Protein AF-A0A2P9AN04-F1 (afdb_monomer)

InterPro domains:
  IPR004839 Aminotransferase, class I/classII, large domain [PF00155] (7-111)
  IPR015421 Pyridoxal phosphate-dependent transferase, major domain [G3DSA:3.40.640.10] (4-159)
  IPR015424 Pyridoxal phosphate-dependent transferase [SSF53383] (6-109)
  IPR051446 HTH-type transcriptional regulator with aminotransferase domain [PTHR46577] (7-114)

Mean predicted aligned error: 15.94 Å

Organism: NCBI:txid1631247

Foldseek 3Di:
DDDPLVVCVVQHAAAAEEEEALQADVVVVVSCVVRNYHYDHAYADLQTGDLVSVLVVLVVDQHRAYEFAQALTPPNGHHHDLVRLQSNLVSCVVSVHYYDYDPVPLVVDDPNRSAHSPPPPPPPPPPPPPPDPPPDPDPPPDPDPPPDDDDDDDDDDDDDDDDDDDDDDDDDDDDDDD

Secondary structure (DSSP, 8-state):
---HHHHHHHH--TT-EEEEESS--THHHHHHHHHTPEEEEEPEETTEE-HHHHHHHHHHS--SEEEE--SS-TTT-----HHHHHHHHHHHHHHT-EEEE--TTGGGS-TTT---TT------------PPP----PPPPPPPP--------------S------------------

Sequence (178 aa):
MTSPTVALMATTRPGDTVAVENLTWPGIQAAAAALGLELLPVPMDEHGLNPRALGRLAQRQRIAALYCMPTLQNPTARTMPIERRDAVAALARRFGFQIIEDDAYGFLADAATAKALLCARKDKQETKQTPEPRAEPEAPPKPKPKQTAVFKAKNTADSQTGIVVETKRRRSFRKPMA

Solvent-accessible surface area (backbone atoms only — not comparable to full-atom values): 11414 Å² total; per-residue (Å²): 135,83,56,69,58,60,54,45,64,76,64,54,54,69,72,33,32,32,34,30,42,61,69,52,58,71,66,55,58,57,43,29,60,76,52,47,36,44,79,40,70,26,57,61,56,92,50,32,69,34,50,70,51,43,50,57,48,54,74,75,46,81,45,41,30,35,45,45,40,54,37,54,17,48,86,76,58,29,49,39,51,69,71,56,33,50,49,42,45,50,46,28,69,74,70,67,26,47,80,47,78,45,58,91,47,36,90,78,46,58,79,92,63,55,66,61,67,78,58,78,69,74,76,74,72,77,71,74,69,70,73,71,80,74,75,69,81,75,74,78,78,75,77,75,79,79,82,73,85,77,81,80,78,88,77,82,87,84,82,82,81,96,80,87,87,89,85,87,85,88,88,86,88,81,87,86,89,134

Structure (mmCIF, N/CA/C/O backbone):
data_AF-A0A2P9AN04-F1
#
_entry.id   AF-A0A2P9AN04-F1
#
loop_
_atom_site.group_PDB
_atom_site.id
_atom_site.type_symbol
_atom_site.label_atom_id
_atom_site.label_alt_id
_atom_site.label_comp_id
_atom_site.label_asym_id
_atom_site.label_entity_id
_atom_site.label_seq_id
_atom_site.pdbx_PDB_ins_code
_atom_site.Cartn_x
_atom_site.Cartn_y
_atom_site.Cartn_z
_atom_site.occupancy
_atom_site.B_iso_or_equiv
_atom_site.auth_seq_id
_atom_site.auth_comp_id
_atom_site.auth_asym_id
_atom_site.auth_atom_id
_atom_site.pdbx_PDB_model_num
ATOM 1 N N . MET A 1 1 ? -5.696 13.101 -11.295 1.00 54.03 1 MET A N 1
ATOM 2 C CA . MET A 1 1 ? -4.955 12.336 -10.274 1.00 54.03 1 MET A CA 1
ATOM 3 C C . MET A 1 1 ? -5.636 12.603 -8.941 1.00 54.03 1 MET A C 1
ATOM 5 O O . MET A 1 1 ? -5.694 13.757 -8.534 1.00 54.03 1 MET A O 1
ATOM 9 N N . THR A 1 2 ? -6.278 11.600 -8.344 1.00 59.88 2 THR A N 1
ATOM 10 C CA . THR A 1 2 ? -6.989 11.765 -7.064 1.00 59.88 2 THR A CA 1
ATOM 11 C C . THR A 1 2 ? -5.970 11.691 -5.933 1.00 59.88 2 THR A C 1
ATOM 13 O O . THR A 1 2 ? -5.177 10.759 -5.901 1.00 59.88 2 THR A O 1
ATOM 16 N N . SER A 1 3 ? -5.969 12.669 -5.026 1.00 86.50 3 SER A N 1
ATOM 17 C CA . SER A 1 3 ? -5.070 12.664 -3.864 1.00 86.50 3 SER A CA 1
ATOM 18 C C . SER A 1 3 ? -5.294 11.406 -3.002 1.00 86.50 3 SER A C 1
ATOM 20 O O . SER A 1 3 ? -6.457 11.119 -2.687 1.00 86.50 3 SER A O 1
ATOM 22 N N . PRO A 1 4 ? -4.233 10.688 -2.568 1.00 90.62 4 PRO A N 1
ATOM 23 C CA . PRO A 1 4 ? -4.357 9.539 -1.668 1.00 90.62 4 PRO A CA 1
ATOM 24 C C . PRO A 1 4 ? -5.178 9.839 -0.409 1.00 90.62 4 PRO A C 1
ATOM 26 O O . PRO A 1 4 ? -5.978 9.011 0.016 1.00 90.62 4 PRO A O 1
ATOM 29 N N . THR A 1 5 ? -5.068 11.052 0.141 1.00 94.56 5 THR A N 1
ATOM 30 C CA . THR A 1 5 ? -5.839 11.478 1.319 1.00 94.56 5 THR A CA 1
ATOM 31 C C . THR A 1 5 ? -7.345 11.460 1.061 1.00 94.56 5 THR A C 1
ATOM 33 O O . THR A 1 5 ? -8.106 10.965 1.887 1.00 94.56 5 THR A O 1
ATOM 36 N N . VAL A 1 6 ? -7.792 11.950 -0.099 1.00 95.06 6 VAL A N 1
ATOM 37 C CA . VAL A 1 6 ? -9.221 11.959 -0.456 1.00 95.06 6 VAL A CA 1
ATOM 38 C C . VAL A 1 6 ? -9.733 10.531 -0.663 1.00 95.06 6 VAL A C 1
ATOM 40 O O . VAL A 1 6 ? -10.832 10.201 -0.222 1.00 95.06 6 VAL A O 1
ATOM 43 N N . ALA A 1 7 ? -8.930 9.663 -1.287 1.00 95.81 7 ALA A N 1
ATOM 44 C CA . ALA A 1 7 ? -9.277 8.253 -1.459 1.00 95.81 7 ALA A CA 1
ATOM 45 C C . ALA A 1 7 ? -9.409 7.520 -0.113 1.00 95.81 7 ALA A C 1
ATOM 47 O O . ALA A 1 7 ? -10.364 6.767 0.081 1.00 95.81 7 ALA A O 1
ATOM 48 N N . LEU A 1 8 ? -8.501 7.781 0.833 1.00 96.94 8 LEU A N 1
ATOM 49 C CA . LEU A 1 8 ? -8.595 7.261 2.198 1.00 96.94 8 LEU A CA 1
ATOM 50 C C . LEU A 1 8 ? -9.880 7.737 2.882 1.00 96.94 8 LEU A C 1
ATOM 52 O O . LEU A 1 8 ? -10.641 6.907 3.371 1.00 96.94 8 LEU A O 1
ATOM 56 N N . MET A 1 9 ? -10.187 9.037 2.836 1.00 96.81 9 MET A N 1
ATOM 57 C CA . MET A 1 9 ? -11.427 9.581 3.410 1.00 96.81 9 MET A CA 1
ATOM 58 C C . MET A 1 9 ? -12.690 8.922 2.841 1.00 96.81 9 MET A C 1
ATOM 60 O O . MET A 1 9 ? -13.660 8.720 3.564 1.00 96.81 9 MET A O 1
ATOM 64 N N . ALA A 1 10 ? -12.691 8.589 1.550 1.00 96.50 10 ALA A N 1
ATOM 65 C CA . ALA A 1 10 ? -13.846 7.991 0.889 1.00 96.50 10 ALA A CA 1
ATOM 66 C C . ALA A 1 10 ? -14.034 6.495 1.208 1.00 96.50 10 ALA A C 1
ATOM 68 O O . ALA A 1 10 ? -15.134 5.970 1.046 1.00 96.50 10 ALA A O 1
ATOM 69 N N . THR A 1 11 ? -12.972 5.796 1.621 1.00 95.88 11 THR A N 1
ATOM 70 C CA . THR A 1 11 ? -12.949 4.323 1.704 1.00 95.88 11 THR A CA 1
ATOM 71 C C . THR A 1 11 ? -12.696 3.771 3.105 1.00 95.88 11 THR A C 1
ATOM 73 O O . THR A 1 11 ? -12.809 2.561 3.300 1.00 95.88 11 THR A O 1
ATOM 76 N N . THR A 1 12 ? -12.380 4.625 4.079 1.00 98.00 12 THR A N 1
ATOM 77 C CA . THR A 1 12 ? -11.981 4.224 5.437 1.00 98.00 12 THR A CA 1
ATOM 78 C C . THR A 1 12 ? -12.672 5.073 6.503 1.00 98.00 12 THR A C 1
ATOM 80 O O . THR A 1 12 ? -13.268 6.112 6.212 1.00 98.00 12 THR A O 1
ATOM 83 N N . ARG A 1 13 ? -12.619 4.610 7.751 1.00 98.06 13 ARG A N 1
ATOM 84 C CA . ARG A 1 13 ? -13.100 5.302 8.953 1.00 98.06 13 ARG A CA 1
ATOM 85 C C . ARG A 1 13 ? -11.973 5.380 9.988 1.00 98.06 13 ARG A C 1
ATOM 87 O O . ARG A 1 13 ? -11.112 4.505 9.983 1.00 98.06 13 ARG A O 1
ATOM 94 N N . PRO A 1 14 ? -11.990 6.353 10.916 1.00 98.38 14 PRO A N 1
ATOM 95 C CA . PRO A 1 14 ? -11.043 6.364 12.030 1.00 98.38 14 PRO A CA 1
ATOM 96 C C . PRO A 1 14 ? -11.029 5.018 12.773 1.00 98.38 14 PRO A C 1
ATOM 98 O O . PRO A 1 14 ? -12.086 4.450 13.052 1.00 98.38 14 PRO A O 1
ATOM 101 N N . GLY A 1 15 ? -9.834 4.510 13.065 1.00 98.12 15 GLY A N 1
ATOM 102 C CA . GLY A 1 15 ? -9.579 3.188 13.638 1.00 98.12 15 GLY A CA 1
ATOM 103 C C . GLY A 1 15 ? -9.445 2.054 12.614 1.00 98.12 15 GLY A C 1
ATOM 104 O O . GLY A 1 15 ? -9.053 0.951 12.994 1.00 98.12 15 GLY A O 1
ATOM 105 N N . ASP A 1 16 ? -9.740 2.284 11.329 1.00 98.56 16 ASP A N 1
ATOM 106 C CA . ASP A 1 16 ? -9.521 1.272 10.296 1.00 98.56 16 ASP A CA 1
ATOM 107 C C . ASP A 1 16 ? -8.026 1.017 10.059 1.00 98.56 16 ASP A C 1
ATOM 109 O O . ASP A 1 16 ? -7.185 1.919 10.091 1.00 98.56 16 ASP A O 1
ATOM 113 N N . THR A 1 17 ? -7.709 -0.238 9.738 1.00 98.75 17 THR A N 1
ATOM 114 C CA . THR A 1 17 ? -6.370 -0.652 9.321 1.00 98.75 17 THR A CA 1
ATOM 115 C C . THR A 1 17 ? -6.208 -0.547 7.807 1.00 98.75 17 THR A C 1
ATOM 117 O O . THR A 1 17 ? -6.964 -1.162 7.044 1.00 98.75 17 THR A O 1
ATOM 120 N N . VAL A 1 18 ? -5.174 0.169 7.371 1.00 98.62 18 VAL A N 1
ATOM 121 C CA . VAL A 1 18 ? -4.774 0.308 5.968 1.00 98.62 18 VAL A CA 1
ATOM 122 C C . VAL A 1 18 ? -3.456 -0.418 5.743 1.00 98.62 18 VAL A C 1
ATOM 124 O O . VAL A 1 18 ? -2.425 -0.073 6.317 1.00 98.62 18 VAL A O 1
ATOM 127 N N . ALA A 1 19 ? -3.479 -1.436 4.888 1.00 98.62 19 ALA A N 1
ATOM 128 C CA . ALA A 1 19 ? -2.263 -2.099 4.449 1.00 98.62 19 ALA A CA 1
ATOM 129 C C . ALA A 1 19 ? -1.461 -1.170 3.531 1.00 98.62 19 ALA A C 1
ATOM 131 O O . ALA A 1 19 ? -2.027 -0.528 2.647 1.00 98.62 19 ALA A O 1
ATOM 132 N N . VAL A 1 20 ? -0.147 -1.123 3.726 1.00 98.56 20 VAL A N 1
ATOM 133 C CA . VAL A 1 20 ? 0.780 -0.316 2.923 1.00 98.56 20 VAL A CA 1
ATOM 134 C C . VAL A 1 20 ? 2.035 -1.109 2.607 1.00 98.56 20 VAL A C 1
ATOM 136 O O . VAL A 1 20 ? 2.413 -2.015 3.341 1.00 98.56 20 VAL A O 1
ATOM 139 N N . GLU A 1 21 ? 2.721 -0.757 1.532 1.00 98.25 21 GLU A N 1
ATOM 140 C CA . GLU A 1 21 ? 4.094 -1.204 1.285 1.00 98.25 21 GLU A CA 1
ATOM 141 C C . GLU A 1 21 ? 5.007 -0.860 2.479 1.00 98.25 21 GLU A C 1
ATOM 143 O O . GLU A 1 21 ? 4.922 0.237 3.031 1.00 98.25 21 GLU A O 1
ATOM 148 N N . ASN A 1 22 ? 5.864 -1.791 2.922 1.00 96.19 22 ASN A N 1
ATOM 149 C CA . ASN A 1 22 ? 6.723 -1.558 4.095 1.00 96.19 22 ASN A CA 1
ATOM 150 C C . ASN A 1 22 ? 7.774 -0.453 3.878 1.00 96.19 22 ASN A C 1
ATOM 152 O O . ASN A 1 22 ? 8.232 0.148 4.846 1.00 96.19 22 ASN A O 1
ATOM 156 N N . LEU A 1 23 ? 8.131 -0.180 2.622 1.00 96.19 23 LEU A N 1
ATOM 157 C CA . LEU A 1 23 ? 8.799 1.038 2.180 1.00 96.19 23 LEU A CA 1
ATOM 158 C C . LEU A 1 23 ? 7.832 1.755 1.244 1.00 96.19 23 LEU A C 1
ATOM 160 O O . LEU A 1 23 ? 7.516 1.225 0.187 1.00 96.19 23 LEU A O 1
ATOM 164 N N . THR A 1 24 ? 7.337 2.926 1.629 1.00 93.56 24 THR A N 1
ATOM 165 C CA . THR A 1 24 ? 6.263 3.618 0.902 1.00 93.56 24 THR A CA 1
ATOM 166 C C . THR A 1 24 ? 6.490 5.125 0.865 1.00 93.56 24 THR A C 1
ATOM 168 O O . THR A 1 24 ? 7.383 5.649 1.536 1.00 93.56 24 THR A O 1
ATOM 171 N N . TRP A 1 25 ? 5.669 5.831 0.090 1.00 92.06 25 TRP A N 1
ATOM 172 C CA . TRP A 1 25 ? 5.684 7.285 0.014 1.00 92.06 25 TRP A CA 1
ATOM 173 C C . TRP A 1 25 ? 5.381 7.914 1.389 1.00 92.06 25 TRP A C 1
ATOM 175 O O . TRP A 1 25 ? 4.312 7.658 1.945 1.00 92.06 25 TRP A O 1
ATOM 185 N N . PRO A 1 26 ? 6.257 8.779 1.940 1.00 89.75 26 PRO A N 1
ATOM 186 C CA . PRO A 1 26 ? 6.110 9.292 3.307 1.00 89.75 26 PRO A CA 1
ATOM 187 C C . PRO A 1 26 ? 4.789 10.013 3.597 1.00 89.75 26 PRO A C 1
ATOM 189 O O . PRO A 1 26 ? 4.291 9.966 4.720 1.00 89.75 26 PRO A O 1
ATOM 192 N N . GLY A 1 27 ? 4.182 10.660 2.599 1.00 93.31 27 GLY A N 1
ATOM 193 C CA . GLY A 1 27 ? 2.945 11.406 2.820 1.00 93.31 27 GLY A CA 1
ATOM 194 C C . GLY A 1 27 ? 1.737 10.532 3.178 1.00 93.31 27 GLY A C 1
ATOM 195 O O . GLY A 1 27 ? 0.793 11.044 3.778 1.00 93.31 27 GLY A O 1
ATOM 196 N N . ILE A 1 28 ? 1.776 9.215 2.925 1.00 95.19 28 ILE A N 1
ATOM 197 C CA . ILE A 1 28 ? 0.716 8.303 3.378 1.00 95.19 28 ILE A CA 1
ATOM 198 C C . ILE A 1 28 ? 0.688 8.192 4.906 1.00 95.19 28 ILE A C 1
ATOM 200 O O . ILE A 1 28 ? -0.383 8.049 5.489 1.00 95.19 28 ILE A O 1
ATOM 204 N N . GLN A 1 29 ? 1.846 8.321 5.566 1.00 94.88 29 GLN A N 1
ATOM 205 C CA . GLN A 1 29 ? 1.947 8.299 7.027 1.00 94.88 29 GLN A CA 1
ATOM 206 C C . GLN A 1 29 ? 1.279 9.534 7.630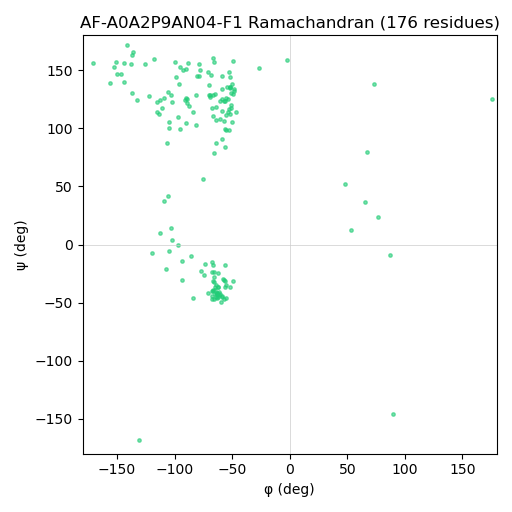 1.00 94.88 29 GLN A C 1
ATOM 208 O O . GLN A 1 29 ? 0.490 9.416 8.564 1.00 94.88 29 GLN A O 1
ATOM 213 N N . ALA A 1 30 ? 1.534 10.708 7.045 1.00 95.56 30 ALA A N 1
ATOM 214 C CA . ALA A 1 30 ? 0.889 11.950 7.459 1.00 95.56 30 ALA A CA 1
ATOM 215 C C . ALA A 1 30 ? -0.633 11.903 7.235 1.00 95.56 30 ALA A C 1
ATOM 217 O O . ALA A 1 30 ? -1.397 12.304 8.113 1.00 95.56 30 ALA A O 1
ATOM 218 N N . ALA A 1 31 ? -1.081 11.373 6.091 1.00 96.38 31 ALA A N 1
ATOM 219 C CA . ALA A 1 31 ? -2.503 11.222 5.793 1.00 96.38 31 ALA A CA 1
ATOM 220 C C . ALA A 1 31 ? -3.202 10.255 6.764 1.00 96.38 31 ALA A C 1
ATOM 222 O O . ALA A 1 31 ? -4.264 10.583 7.288 1.00 96.38 31 ALA A O 1
ATOM 223 N N . ALA A 1 32 ? -2.602 9.096 7.048 1.00 97.50 32 ALA A N 1
ATOM 224 C CA . ALA A 1 32 ? -3.149 8.136 8.003 1.00 97.50 32 ALA A CA 1
ATOM 225 C C . ALA A 1 32 ? -3.232 8.706 9.423 1.00 97.50 32 ALA A C 1
ATOM 227 O O . ALA A 1 32 ? -4.284 8.601 10.050 1.00 97.50 32 ALA A O 1
ATOM 228 N N . ALA A 1 33 ? -2.178 9.382 9.894 1.00 97.50 33 ALA A N 1
ATOM 229 C CA . ALA A 1 33 ? -2.182 10.028 11.204 1.00 97.50 33 ALA A CA 1
ATOM 230 C C . ALA A 1 33 ? -3.304 11.074 11.324 1.00 97.50 33 ALA A C 1
ATOM 232 O O . ALA A 1 33 ? -4.031 11.089 12.314 1.00 97.50 33 ALA A O 1
ATOM 233 N N . ALA A 1 34 ? -3.499 11.904 10.293 1.00 97.69 34 ALA A N 1
ATOM 234 C CA . ALA A 1 34 ? -4.554 12.917 10.274 1.00 97.69 34 ALA A CA 1
ATOM 235 C C . ALA A 1 34 ? -5.977 12.326 10.262 1.00 97.69 34 ALA A C 1
ATOM 237 O O . ALA A 1 34 ? -6.913 12.969 10.734 1.00 97.69 34 ALA A O 1
ATOM 238 N N . LEU A 1 35 ? -6.146 11.117 9.723 1.00 98.19 35 LEU A N 1
ATOM 239 C CA . LEU A 1 35 ? -7.435 10.427 9.615 1.00 98.19 35 LEU A CA 1
ATOM 240 C C . LEU A 1 35 ? -7.680 9.411 10.746 1.00 98.19 35 LEU A C 1
ATOM 242 O O . LEU A 1 35 ? -8.738 8.783 10.778 1.00 98.19 35 LEU A O 1
ATOM 246 N N . GLY A 1 36 ? -6.730 9.248 11.674 1.00 98.44 36 GLY A N 1
ATOM 247 C CA . GLY A 1 36 ? -6.804 8.258 12.751 1.00 98.44 36 GLY A CA 1
ATOM 248 C C . GLY A 1 36 ? -6.772 6.815 12.241 1.00 98.44 36 GLY A C 1
ATOM 249 O O . GLY A 1 36 ? -7.503 5.978 12.760 1.00 98.44 36 GLY A O 1
ATOM 250 N N . LEU A 1 37 ? -5.996 6.539 11.190 1.00 98.62 37 LEU A N 1
ATOM 251 C CA . LEU A 1 37 ? -5.876 5.218 10.568 1.00 98.62 37 LEU A CA 1
ATOM 252 C C . LEU A 1 37 ? -4.621 4.491 11.052 1.00 98.62 37 LEU A C 1
ATOM 254 O O . LEU A 1 37 ? -3.557 5.095 11.188 1.00 98.62 37 LEU A O 1
ATOM 258 N N . GLU A 1 38 ? -4.729 3.176 11.212 1.00 98.44 38 GLU A N 1
ATOM 259 C CA . GLU A 1 38 ? -3.601 2.313 11.560 1.00 98.44 38 GLU A CA 1
ATOM 260 C C . GLU A 1 38 ? -2.929 1.783 10.293 1.00 98.44 38 GLU A C 1
ATOM 262 O O . GLU A 1 38 ? -3.571 1.148 9.453 1.00 98.44 38 GLU A O 1
ATOM 267 N N . LEU A 1 39 ? -1.623 2.014 10.142 1.00 98.44 39 LEU A N 1
ATOM 268 C CA . LEU A 1 39 ? -0.874 1.504 8.995 1.00 98.44 39 LEU A CA 1
ATOM 269 C C . LEU A 1 39 ? -0.308 0.112 9.274 1.00 98.44 39 LEU A C 1
ATOM 271 O O . LEU A 1 39 ? 0.463 -0.094 10.209 1.00 98.44 39 LEU A O 1
ATOM 275 N N . LEU A 1 40 ? -0.636 -0.836 8.398 1.00 98.56 40 LEU A N 1
ATOM 276 C CA . LEU A 1 40 ? -0.124 -2.199 8.439 1.00 98.56 40 LEU A CA 1
ATOM 277 C C . LEU A 1 40 ? 0.938 -2.409 7.349 1.00 98.56 40 LEU A C 1
ATOM 279 O O . LEU A 1 40 ? 0.579 -2.556 6.176 1.00 98.56 40 LEU A O 1
ATOM 283 N N . PRO A 1 41 ? 2.235 -2.473 7.696 1.00 98.38 41 PRO A N 1
ATOM 284 C CA . PRO A 1 41 ? 3.285 -2.672 6.709 1.00 98.38 41 PRO A CA 1
ATOM 285 C C . PRO A 1 41 ? 3.244 -4.090 6.126 1.00 98.38 41 PRO A C 1
ATOM 287 O O . PRO A 1 41 ? 3.272 -5.096 6.839 1.00 98.38 41 PRO A O 1
ATOM 290 N N . VAL A 1 42 ? 3.233 -4.166 4.800 1.00 98.62 42 VAL A N 1
ATOM 291 C CA . VAL A 1 42 ? 3.279 -5.397 4.015 1.00 98.62 42 VAL A CA 1
ATOM 292 C C . VAL A 1 42 ? 4.699 -5.578 3.481 1.00 98.62 42 VAL A C 1
ATOM 294 O O . VAL A 1 42 ? 5.195 -4.706 2.763 1.00 98.62 42 VAL A O 1
ATOM 297 N N . PRO A 1 43 ? 5.367 -6.704 3.792 1.00 98.38 43 PRO A N 1
ATOM 298 C CA . PRO A 1 43 ? 6.676 -7.019 3.237 1.00 98.38 43 PRO A CA 1
ATOM 299 C C . PRO A 1 43 ? 6.719 -6.936 1.709 1.00 98.38 43 PRO A C 1
ATOM 301 O O . PRO A 1 43 ? 5.777 -7.335 1.018 1.00 98.38 43 PRO A O 1
ATOM 304 N N . MET A 1 44 ? 7.853 -6.472 1.199 1.00 98.19 44 MET A N 1
ATOM 305 C CA . MET A 1 44 ? 8.151 -6.361 -0.225 1.00 98.19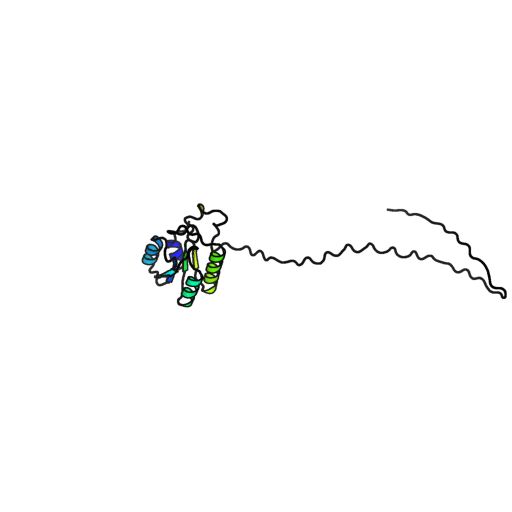 44 MET A CA 1
ATOM 306 C C . MET A 1 44 ? 9.348 -7.237 -0.602 1.00 98.19 44 MET A C 1
ATOM 308 O O . MET A 1 44 ? 10.172 -7.579 0.245 1.00 98.19 44 MET A O 1
ATOM 312 N N . ASP A 1 45 ? 9.457 -7.552 -1.886 1.00 96.94 45 ASP A N 1
ATOM 313 C CA . ASP A 1 45 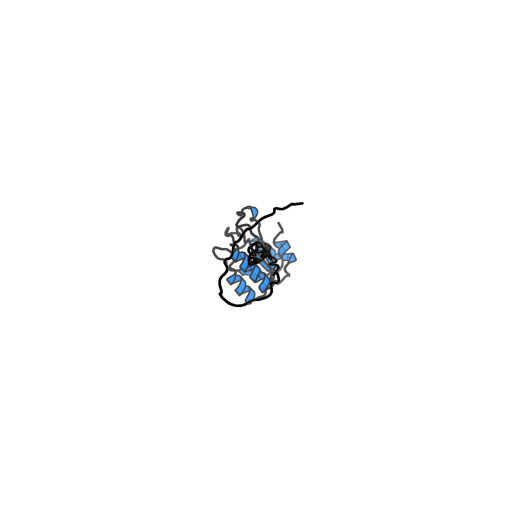? 10.623 -8.180 -2.517 1.00 96.94 45 ASP A CA 1
ATOM 314 C C . ASP A 1 45 ? 11.015 -7.395 -3.786 1.00 96.94 45 ASP A C 1
ATOM 316 O O . ASP A 1 45 ? 10.552 -6.265 -3.991 1.00 96.94 45 ASP A O 1
ATOM 320 N N . GLU A 1 46 ? 11.898 -7.938 -4.625 1.00 96.19 46 GLU A N 1
ATOM 321 C CA . GLU A 1 46 ? 12.366 -7.306 -5.867 1.00 96.19 46 GLU A CA 1
ATOM 322 C C . GLU A 1 46 ? 11.241 -6.926 -6.844 1.00 96.19 46 GLU A C 1
ATOM 324 O O . GLU A 1 46 ? 11.432 -6.048 -7.684 1.00 96.19 46 GLU A O 1
ATOM 329 N N . HIS A 1 47 ? 10.047 -7.501 -6.680 1.00 95.44 47 HIS A N 1
ATOM 330 C CA . HIS A 1 47 ? 8.865 -7.221 -7.491 1.00 95.44 47 HIS A CA 1
ATOM 331 C C . HIS A 1 47 ? 7.834 -6.322 -6.787 1.00 95.44 47 HIS A C 1
ATOM 333 O O . HIS A 1 47 ? 6.687 -6.249 -7.228 1.00 95.44 47 HIS A O 1
ATOM 339 N N . GLY A 1 48 ? 8.202 -5.656 -5.689 1.00 96.31 48 GLY A N 1
ATOM 340 C CA . GLY A 1 48 ? 7.315 -4.768 -4.928 1.00 96.31 48 GLY A CA 1
ATOM 341 C C . GLY A 1 48 ? 6.536 -5.500 -3.830 1.00 96.31 48 GLY A C 1
ATOM 342 O O . GLY A 1 48 ? 7.047 -6.444 -3.226 1.00 96.31 48 GLY A O 1
ATOM 343 N N . LEU A 1 49 ? 5.299 -5.077 -3.553 1.00 97.75 49 LEU A N 1
ATOM 344 C CA . LEU A 1 49 ? 4.434 -5.647 -2.507 1.00 97.75 49 LEU A CA 1
ATOM 345 C C . LEU A 1 49 ? 4.235 -7.160 -2.654 1.00 97.75 49 LEU A C 1
ATOM 347 O O . LEU A 1 49 ? 3.781 -7.615 -3.701 1.00 97.75 49 LEU A O 1
ATOM 351 N N . ASN A 1 50 ? 4.514 -7.947 -1.608 1.00 98.25 50 ASN A N 1
ATOM 352 C CA . ASN A 1 50 ? 4.410 -9.407 -1.654 1.00 98.25 50 ASN A CA 1
ATOM 353 C C . ASN A 1 50 ? 2.969 -9.904 -1.381 1.00 98.25 50 ASN A C 1
ATOM 355 O O . ASN A 1 50 ? 2.498 -9.825 -0.239 1.00 98.25 50 ASN A O 1
ATOM 359 N N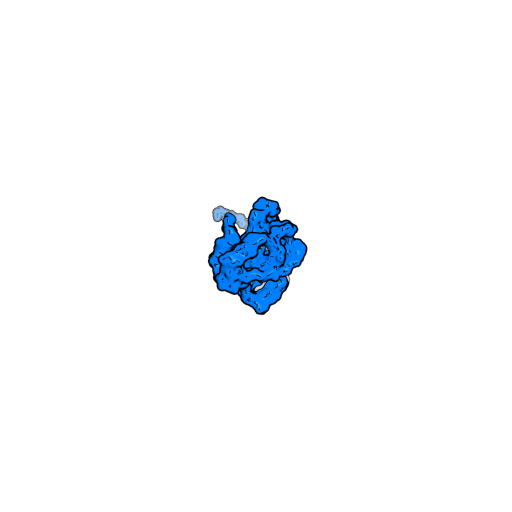 . PRO A 1 51 ? 2.270 -10.517 -2.363 1.00 98.25 51 PRO A N 1
ATOM 360 C CA . PRO A 1 51 ? 0.882 -10.950 -2.182 1.00 98.25 51 PRO A CA 1
ATOM 361 C C . PRO A 1 51 ? 0.725 -12.068 -1.151 1.00 98.25 51 PRO A C 1
ATOM 363 O O . PRO A 1 51 ? -0.282 -12.134 -0.452 1.00 98.25 51 PRO A O 1
ATOM 366 N N . ARG A 1 52 ? 1.717 -12.959 -1.010 1.00 98.44 52 ARG A N 1
ATOM 367 C CA . ARG A 1 52 ? 1.653 -14.028 -0.000 1.00 98.44 52 ARG A CA 1
ATOM 368 C C . ARG A 1 52 ? 1.702 -13.438 1.405 1.00 98.44 52 ARG A C 1
ATOM 370 O O . ARG A 1 52 ? 0.994 -13.919 2.286 1.00 98.44 52 ARG A O 1
ATOM 377 N N . ALA A 1 53 ? 2.524 -12.411 1.617 1.00 98.56 53 ALA A N 1
ATOM 378 C CA . ALA A 1 53 ? 2.580 -11.701 2.888 1.00 98.56 53 ALA A CA 1
ATOM 379 C C . ALA A 1 53 ? 1.271 -10.951 3.168 1.00 98.56 53 ALA A C 1
ATOM 381 O O . ALA A 1 53 ? 0.705 -11.129 4.246 1.00 98.56 53 ALA A O 1
ATOM 382 N N . LEU A 1 54 ? 0.740 -10.223 2.178 1.00 98.69 54 LEU A N 1
ATOM 383 C CA . LEU A 1 54 ? -0.567 -9.564 2.273 1.00 98.69 54 LEU A CA 1
ATOM 384 C C . LEU A 1 54 ? -1.681 -10.555 2.636 1.00 98.69 54 LEU A C 1
ATOM 386 O O . LEU A 1 54 ? -2.458 -10.302 3.550 1.00 98.69 54 LEU A O 1
ATOM 390 N N . GLY A 1 55 ? -1.727 -11.714 1.975 1.00 98.69 55 GLY A N 1
ATOM 391 C CA . GLY A 1 55 ? -2.724 -12.745 2.254 1.00 98.69 55 GLY A CA 1
ATOM 392 C C . GLY A 1 55 ? -2.641 -13.292 3.681 1.00 98.69 55 GLY A C 1
ATOM 393 O O . GLY A 1 55 ? -3.672 -13.467 4.323 1.00 98.69 55 GLY A O 1
ATOM 394 N N . ARG A 1 56 ? -1.431 -13.512 4.216 1.00 98.69 56 ARG A N 1
ATOM 395 C CA . ARG A 1 56 ? -1.253 -13.923 5.623 1.00 98.69 56 ARG A CA 1
ATOM 396 C C . ARG A 1 56 ? -1.702 -12.844 6.606 1.00 98.69 56 ARG A C 1
ATOM 398 O O . ARG A 1 56 ? -2.237 -13.175 7.657 1.00 98.69 56 ARG A O 1
ATOM 405 N N . LEU A 1 57 ? -1.471 -11.573 6.286 1.00 98.62 57 LEU A N 1
ATOM 406 C CA . LEU A 1 57 ? -1.913 -10.447 7.109 1.00 98.62 57 LEU A CA 1
ATOM 407 C C . LEU A 1 57 ? -3.444 -10.325 7.107 1.00 98.62 57 LEU A C 1
ATOM 409 O O . LEU A 1 57 ? -4.045 -10.269 8.176 1.00 98.62 57 LEU A O 1
ATOM 413 N N . ALA A 1 58 ? -4.068 -10.403 5.930 1.00 98.38 58 ALA A N 1
ATOM 414 C CA . ALA A 1 58 ? -5.522 -10.362 5.759 1.00 98.38 58 ALA A CA 1
ATOM 415 C C . ALA A 1 58 ? -6.261 -11.535 6.434 1.00 98.38 58 ALA A C 1
ATOM 417 O O . ALA A 1 58 ? -7.432 -11.417 6.778 1.00 98.38 58 ALA A O 1
ATOM 418 N N . GLN A 1 59 ? -5.589 -12.673 6.641 1.00 98.31 59 GLN A N 1
ATOM 419 C CA . GLN A 1 59 ? -6.131 -13.794 7.420 1.00 98.31 59 GLN A CA 1
ATOM 420 C C . GLN A 1 59 ? -6.132 -13.542 8.932 1.00 98.31 59 GLN A C 1
ATOM 422 O O . GLN A 1 59 ? -6.906 -14.172 9.646 1.00 98.31 59 GLN A O 1
ATOM 427 N N . ARG A 1 60 ? -5.233 -12.687 9.430 1.00 98.12 60 ARG A N 1
ATOM 428 C CA . ARG A 1 60 ? -5.018 -12.468 10.870 1.00 98.12 60 ARG A CA 1
ATOM 429 C C . ARG A 1 60 ? -5.824 -11.301 11.417 1.00 98.12 60 ARG A C 1
ATOM 431 O O . ARG A 1 60 ? -6.186 -11.323 12.586 1.00 98.12 60 ARG A O 1
ATOM 438 N N . GLN A 1 61 ? -6.078 -10.292 10.592 1.00 96.88 61 GLN A N 1
ATOM 439 C CA . GLN A 1 61 ? -6.854 -9.119 10.973 1.00 96.88 61 GLN A CA 1
ATOM 440 C C . GLN A 1 61 ? -7.580 -8.523 9.772 1.00 96.88 61 GLN A C 1
ATOM 442 O O . GLN A 1 61 ? -7.181 -8.714 8.620 1.00 96.88 61 GLN A O 1
ATOM 447 N N . ARG A 1 62 ? -8.650 -7.779 10.053 1.00 97.88 62 ARG A N 1
ATOM 448 C CA . ARG A 1 62 ? -9.418 -7.067 9.035 1.00 97.88 62 ARG A CA 1
ATOM 449 C C . ARG A 1 62 ? -8.581 -5.918 8.468 1.00 97.88 62 ARG A C 1
ATOM 451 O O . ARG A 1 62 ? -8.086 -5.085 9.214 1.00 97.88 62 ARG A O 1
ATOM 458 N N . ILE A 1 63 ? -8.489 -5.857 7.143 1.00 98.56 63 ILE A N 1
ATOM 459 C CA . ILE A 1 63 ? -7.920 -4.729 6.397 1.00 98.56 63 ILE A CA 1
ATOM 460 C C . ILE A 1 63 ? -9.092 -3.977 5.762 1.00 98.56 63 ILE A C 1
ATOM 462 O O . ILE A 1 63 ? -9.959 -4.606 5.155 1.00 98.56 63 ILE A O 1
ATOM 466 N N . ALA A 1 64 ? -9.148 -2.655 5.912 1.00 98.44 64 ALA A N 1
ATOM 467 C CA . ALA A 1 64 ? -10.173 -1.833 5.268 1.00 98.44 64 ALA A CA 1
ATOM 468 C C . ALA A 1 64 ? -9.778 -1.486 3.826 1.00 98.44 64 ALA A C 1
ATOM 470 O O . ALA A 1 64 ? -10.569 -1.652 2.894 1.00 98.44 64 ALA A O 1
ATOM 471 N N . ALA A 1 65 ? -8.523 -1.075 3.640 1.00 98.44 65 ALA A N 1
ATOM 472 C CA . ALA A 1 65 ? -7.963 -0.726 2.344 1.00 98.44 65 ALA A CA 1
ATOM 473 C C . ALA A 1 65 ? -6.490 -1.140 2.228 1.00 98.44 65 ALA A C 1
ATOM 475 O O . ALA A 1 65 ? -5.781 -1.270 3.224 1.00 98.44 65 ALA A O 1
ATOM 476 N N . LEU A 1 66 ? -6.031 -1.324 0.995 1.00 98.44 66 LEU A N 1
ATOM 477 C CA . LEU A 1 66 ? -4.629 -1.410 0.612 1.00 98.44 66 LEU A CA 1
ATOM 478 C C . LEU A 1 66 ? -4.264 -0.140 -0.153 1.00 98.44 66 LEU A C 1
ATOM 480 O O . LEU A 1 66 ? -4.896 0.146 -1.165 1.00 98.44 66 LEU A O 1
ATOM 484 N N . TYR A 1 67 ? -3.220 0.560 0.275 1.00 97.81 67 TYR A N 1
ATOM 485 C CA . TYR A 1 67 ? -2.547 1.576 -0.529 1.00 97.81 67 TYR A CA 1
ATOM 486 C C . TYR A 1 67 ? -1.237 1.014 -1.088 1.00 97.81 67 TYR A C 1
ATOM 488 O O . TYR A 1 67 ? -0.416 0.474 -0.340 1.00 97.81 67 TYR A O 1
ATOM 496 N N . CYS A 1 68 ? -1.023 1.143 -2.395 1.00 96.81 68 CYS A N 1
ATOM 497 C CA . CYS A 1 68 ? 0.225 0.723 -3.031 1.00 96.81 68 CYS A CA 1
ATOM 498 C C . CYS A 1 68 ? 0.530 1.518 -4.301 1.00 96.81 68 CYS A C 1
ATOM 500 O O . CYS A 1 68 ? -0.390 1.949 -5.001 1.00 96.81 68 CYS A O 1
ATOM 502 N N . MET A 1 69 ? 1.821 1.622 -4.627 1.00 95.31 69 MET A N 1
ATOM 503 C CA . MET A 1 69 ? 2.314 2.185 -5.885 1.00 95.31 69 MET A CA 1
ATOM 504 C C . MET A 1 69 ? 2.839 1.063 -6.787 1.00 95.31 69 MET A C 1
ATOM 506 O O . MET A 1 69 ? 4.024 0.729 -6.743 1.00 95.31 69 MET A O 1
ATOM 510 N N .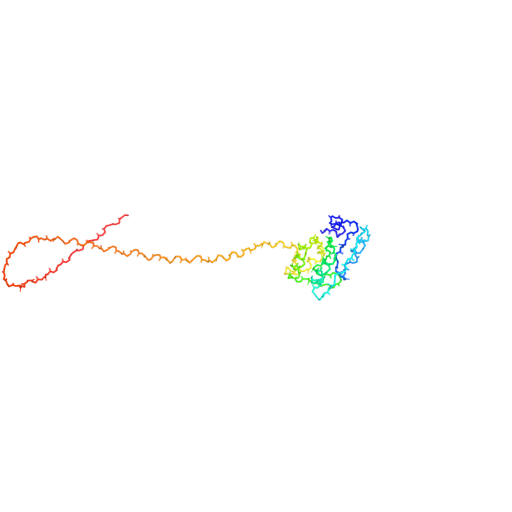 PRO A 1 70 ? 1.988 0.421 -7.604 1.00 94.50 70 PRO A N 1
ATOM 511 C CA . PRO A 1 70 ? 2.405 -0.754 -8.355 1.00 94.50 70 PRO A CA 1
ATOM 512 C C . PRO A 1 70 ? 3.326 -0.422 -9.528 1.00 94.50 70 PRO A C 1
ATOM 514 O O . PRO A 1 70 ? 3.994 -1.328 -10.022 1.00 94.50 70 PRO A O 1
ATOM 517 N N . THR A 1 71 ? 3.377 0.837 -9.966 1.00 93.75 71 THR A N 1
ATOM 518 C CA . THR A 1 71 ? 4.200 1.319 -11.078 1.00 93.75 71 THR A CA 1
ATOM 519 C C . THR A 1 71 ? 5.249 2.300 -10.565 1.00 93.75 71 THR A C 1
ATOM 521 O O . THR A 1 71 ? 4.889 3.314 -9.974 1.00 93.75 71 THR A O 1
ATOM 524 N N . LEU A 1 72 ? 6.535 2.011 -10.806 1.00 93.19 72 LEU A N 1
ATOM 525 C CA . LEU A 1 72 ? 7.669 2.856 -10.394 1.00 93.19 72 LEU A CA 1
ATOM 526 C C . LEU A 1 72 ? 7.574 3.296 -8.919 1.00 93.19 72 LEU A C 1
ATOM 528 O O . LEU A 1 72 ? 7.658 4.472 -8.577 1.00 93.19 72 LEU A O 1
ATOM 532 N N . GLN A 1 73 ? 7.383 2.309 -8.048 1.00 94.38 73 GLN A N 1
ATOM 533 C CA . GLN A 1 73 ? 7.137 2.432 -6.616 1.00 94.38 73 GLN A CA 1
ATOM 534 C C . GLN A 1 73 ? 8.125 3.382 -5.919 1.00 94.38 73 GLN A C 1
ATOM 536 O O . GLN A 1 73 ? 9.334 3.259 -6.093 1.00 94.38 73 GLN A O 1
ATOM 541 N N . ASN A 1 74 ? 7.645 4.306 -5.086 1.00 93.00 74 ASN A N 1
ATOM 542 C CA . ASN A 1 74 ? 8.513 5.185 -4.292 1.00 93.00 74 ASN A CA 1
ATOM 543 C C . ASN A 1 74 ? 8.854 4.539 -2.933 1.00 93.00 74 ASN A C 1
ATOM 545 O O . ASN A 1 74 ? 7.920 4.284 -2.169 1.00 93.00 74 ASN A O 1
ATOM 549 N N . PRO A 1 75 ? 10.136 4.314 -2.568 1.00 93.69 75 PRO A N 1
ATOM 550 C CA . PRO A 1 75 ? 11.367 4.860 -3.169 1.00 93.69 75 PRO A CA 1
ATOM 551 C C . PRO A 1 75 ? 12.138 3.905 -4.090 1.00 93.69 75 PRO A C 1
ATOM 553 O O . PRO A 1 75 ? 13.243 4.220 -4.522 1.00 93.69 75 PRO A O 1
ATOM 556 N N . THR A 1 76 ? 11.618 2.708 -4.348 1.00 94.94 76 THR A N 1
ATOM 557 C CA . THR A 1 76 ? 12.414 1.617 -4.934 1.00 94.94 76 THR A CA 1
ATOM 558 C C . THR A 1 76 ? 12.497 1.618 -6.464 1.00 94.94 76 THR A C 1
ATOM 560 O O . THR A 1 76 ? 13.251 0.827 -7.025 1.00 94.94 76 THR A O 1
ATOM 563 N N . ALA A 1 77 ? 11.697 2.447 -7.137 1.00 94.12 77 ALA A N 1
ATOM 564 C CA . ALA A 1 77 ? 11.422 2.434 -8.575 1.00 94.12 77 ALA A CA 1
ATOM 565 C C . ALA A 1 77 ? 10.944 1.071 -9.125 1.00 94.12 77 ALA A C 1
ATOM 567 O O . ALA A 1 77 ? 10.891 0.863 -10.339 1.00 94.12 77 ALA A O 1
ATOM 568 N N . ARG A 1 78 ? 10.574 0.123 -8.252 1.00 93.69 78 ARG A N 1
ATOM 569 C CA . ARG A 1 78 ? 10.120 -1.212 -8.661 1.00 93.69 78 ARG A CA 1
ATOM 570 C C . ARG A 1 78 ? 8.749 -1.130 -9.302 1.00 93.69 78 ARG A C 1
ATOM 572 O O . ARG A 1 78 ? 7.913 -0.321 -8.915 1.00 93.69 78 ARG A O 1
ATOM 579 N N . THR A 1 79 ? 8.498 -2.022 -10.248 1.00 93.38 79 THR A N 1
ATOM 580 C CA . THR A 1 79 ? 7.179 -2.156 -10.858 1.00 93.38 79 THR A CA 1
ATOM 581 C C . THR A 1 79 ? 6.668 -3.578 -10.680 1.00 93.38 79 THR A C 1
ATOM 583 O O . THR A 1 79 ? 7.364 -4.542 -10.999 1.00 93.38 79 THR A O 1
ATOM 586 N N . MET A 1 80 ? 5.453 -3.708 -10.145 1.00 94.31 80 MET A N 1
ATOM 587 C CA . MET A 1 80 ? 4.805 -4.998 -9.945 1.00 94.31 80 MET A CA 1
ATOM 588 C C . MET A 1 80 ? 4.422 -5.611 -11.301 1.00 94.31 80 MET A C 1
ATOM 590 O O . MET A 1 80 ? 3.699 -4.960 -12.069 1.00 94.31 80 MET A O 1
ATOM 594 N N . PRO A 1 81 ? 4.828 -6.865 -11.585 1.00 92.62 81 PRO A N 1
ATOM 595 C CA . PRO A 1 81 ? 4.400 -7.580 -12.782 1.00 92.62 81 PRO A CA 1
ATOM 596 C C . PRO A 1 81 ? 2.899 -7.888 -12.734 1.00 92.62 81 PRO A C 1
ATOM 598 O O . PRO A 1 81 ? 2.273 -7.894 -11.666 1.00 92.62 81 PRO A O 1
ATOM 601 N N . ILE A 1 82 ? 2.303 -8.157 -13.895 1.00 91.00 82 ILE A N 1
ATOM 602 C CA . ILE A 1 82 ? 0.848 -8.282 -14.024 1.00 91.00 82 ILE A CA 1
ATOM 603 C C . ILE A 1 82 ? 0.270 -9.435 -13.194 1.00 91.00 82 ILE A C 1
ATOM 605 O O . ILE A 1 82 ? -0.769 -9.278 -12.560 1.00 91.00 82 ILE A O 1
ATOM 609 N N . GLU A 1 83 ? 0.979 -10.555 -13.093 1.00 92.50 83 GLU A N 1
ATOM 610 C CA . GLU A 1 83 ? 0.558 -11.721 -12.315 1.00 92.50 83 GLU A CA 1
ATOM 611 C C . GLU A 1 83 ? 0.479 -11.389 -10.820 1.00 92.50 83 GLU A C 1
ATOM 613 O O . GLU A 1 83 ? -0.396 -11.869 -10.094 1.00 92.50 83 GLU A O 1
ATOM 618 N N . ARG A 1 84 ? 1.381 -10.521 -10.346 1.00 95.19 84 ARG A N 1
ATOM 619 C CA . ARG A 1 84 ? 1.381 -10.032 -8.965 1.00 95.19 84 ARG A CA 1
ATOM 620 C C . ARG A 1 84 ? 0.212 -9.084 -8.725 1.00 95.19 84 ARG A C 1
ATOM 622 O O . ARG A 1 84 ? -0.457 -9.212 -7.700 1.00 95.19 84 ARG A O 1
ATOM 629 N N . ARG A 1 85 ? -0.075 -8.198 -9.681 1.00 95.12 85 ARG A N 1
ATOM 630 C CA . ARG A 1 85 ? -1.247 -7.313 -9.637 1.00 95.12 85 ARG A CA 1
ATOM 631 C C . ARG A 1 85 ? -2.550 -8.118 -9.565 1.00 95.12 85 ARG A C 1
ATOM 633 O O . ARG A 1 85 ? -3.394 -7.861 -8.708 1.00 95.12 85 ARG A O 1
ATOM 640 N N . ASP A 1 86 ? -2.662 -9.163 -10.381 1.00 94.00 86 ASP A N 1
ATOM 641 C CA . ASP A 1 86 ? -3.798 -10.087 -10.372 1.00 94.00 86 ASP A CA 1
ATOM 642 C C . ASP A 1 86 ? -3.957 -10.808 -9.025 1.00 94.00 86 ASP A C 1
ATOM 644 O O . ASP A 1 86 ? -5.071 -10.920 -8.505 1.00 94.00 86 ASP A O 1
ATOM 648 N N . ALA A 1 87 ? -2.851 -11.260 -8.427 1.00 96.69 87 ALA A N 1
ATOM 649 C CA . ALA A 1 87 ? -2.869 -11.897 -7.113 1.00 96.69 87 ALA A CA 1
ATOM 650 C C . ALA A 1 87 ? -3.350 -10.937 -6.011 1.00 96.69 87 ALA A C 1
ATOM 652 O O . ALA A 1 87 ? -4.155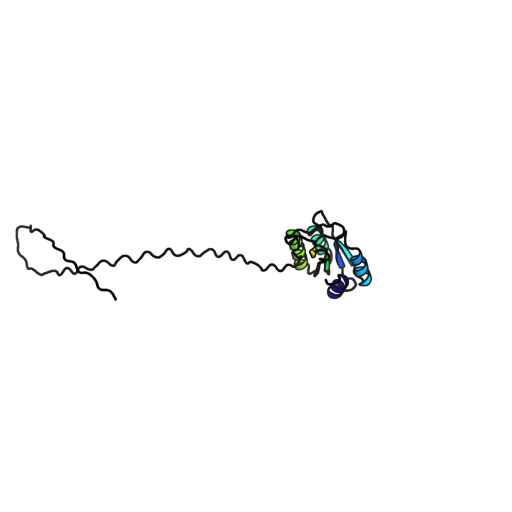 -11.329 -5.166 1.00 96.69 87 ALA A O 1
ATOM 653 N N . VAL A 1 88 ? -2.911 -9.674 -6.030 1.00 97.81 88 VAL A N 1
ATOM 654 C CA . VAL A 1 88 ? -3.384 -8.637 -5.095 1.00 97.81 88 VAL A CA 1
ATOM 655 C C . VAL A 1 88 ? -4.878 -8.370 -5.288 1.00 97.81 88 VAL A C 1
ATOM 657 O O . VAL A 1 88 ? -5.632 -8.380 -4.314 1.00 97.81 88 VAL A O 1
ATOM 660 N N . ALA A 1 89 ? -5.339 -8.219 -6.532 1.00 96.75 89 ALA A N 1
ATOM 661 C CA . ALA A 1 89 ? -6.755 -8.020 -6.833 1.00 96.75 89 ALA A CA 1
ATOM 662 C C . ALA A 1 89 ? -7.622 -9.215 -6.395 1.00 96.75 89 ALA A C 1
ATOM 664 O O . ALA A 1 89 ? -8.743 -9.040 -5.913 1.00 96.75 89 ALA A O 1
ATOM 665 N N . ALA A 1 90 ? -7.121 -10.446 -6.528 1.00 97.12 90 ALA A N 1
ATOM 666 C CA . ALA A 1 90 ? -7.802 -11.638 -6.028 1.00 97.12 90 ALA A CA 1
ATOM 667 C C . ALA A 1 90 ? -7.920 -11.636 -4.494 1.00 97.12 90 ALA A C 1
ATOM 669 O O . ALA A 1 90 ? -8.970 -11.997 -3.961 1.00 97.12 90 ALA A O 1
ATOM 670 N N . LEU A 1 91 ? -6.881 -11.189 -3.779 1.00 98.25 91 LEU A N 1
ATOM 671 C CA . LEU A 1 91 ? -6.917 -11.044 -2.321 1.00 98.25 91 LEU A CA 1
ATOM 672 C C . LEU A 1 91 ? -7.922 -9.977 -1.880 1.00 98.25 91 LEU A C 1
ATOM 674 O O . LEU A 1 91 ? -8.690 -10.238 -0.958 1.00 98.25 91 LEU A O 1
ATOM 678 N N . ALA A 1 92 ? -7.974 -8.833 -2.567 1.00 97.75 92 ALA A N 1
ATOM 679 C CA . ALA A 1 92 ? -8.948 -7.779 -2.283 1.00 97.75 92 ALA A CA 1
ATOM 680 C C . ALA A 1 92 ? -10.385 -8.296 -2.384 1.00 97.75 92 ALA A C 1
ATOM 682 O O . ALA A 1 92 ? -11.172 -8.125 -1.457 1.00 97.75 92 ALA A O 1
ATOM 683 N N . ARG A 1 93 ? -10.704 -9.038 -3.454 1.00 97.56 93 ARG A N 1
ATOM 684 C CA . ARG A 1 93 ? -12.018 -9.686 -3.608 1.00 97.56 93 ARG A CA 1
ATOM 685 C C . ARG A 1 93 ? -12.285 -10.731 -2.527 1.00 97.56 93 ARG A C 1
ATOM 687 O O . ARG A 1 93 ? -13.390 -10.793 -2.003 1.00 97.56 93 ARG A O 1
ATOM 694 N N . ARG A 1 94 ? -11.285 -11.553 -2.195 1.00 98.00 94 ARG A N 1
ATOM 695 C CA . ARG A 1 94 ? -11.422 -12.639 -1.214 1.00 98.00 94 ARG A CA 1
ATOM 696 C C . ARG A 1 94 ? -11.654 -12.128 0.209 1.00 98.00 94 ARG A C 1
ATOM 698 O O . ARG A 1 94 ? -12.420 -12.745 0.940 1.00 98.00 94 ARG A O 1
ATOM 705 N N . PHE A 1 95 ? -10.963 -11.064 0.611 1.00 97.94 95 PHE A N 1
ATOM 706 C CA . PHE A 1 95 ? -10.983 -10.549 1.985 1.00 97.94 95 PHE A CA 1
ATOM 707 C C . PHE A 1 95 ? -11.809 -9.264 2.149 1.00 97.94 95 PHE A C 1
ATOM 709 O O . PHE A 1 95 ? -12.015 -8.816 3.273 1.00 97.94 95 PHE A O 1
ATOM 716 N N . GLY A 1 96 ? -12.314 -8.692 1.053 1.00 97.31 96 GLY A N 1
ATOM 717 C CA . GLY A 1 96 ? -13.252 -7.569 1.068 1.00 97.31 96 GLY A CA 1
ATOM 718 C C . GLY A 1 96 ? -12.630 -6.202 1.367 1.00 97.31 96 GLY A C 1
ATOM 719 O O . GLY A 1 96 ? -13.347 -5.316 1.827 1.00 97.31 96 GLY A O 1
ATOM 720 N N . PHE A 1 97 ? -11.327 -6.019 1.128 1.00 97.69 97 PHE A N 1
ATOM 721 C CA . PHE A 1 97 ? -10.663 -4.718 1.279 1.00 97.69 97 PHE A CA 1
ATOM 722 C C . PHE A 1 97 ? -10.633 -3.934 -0.040 1.00 97.69 97 PHE A C 1
ATOM 724 O O . PHE A 1 97 ? -10.587 -4.520 -1.123 1.00 97.69 97 PHE A O 1
ATOM 731 N N . GLN A 1 98 ? -10.643 -2.603 0.049 1.00 97.25 98 GLN A N 1
ATOM 732 C CA . GLN A 1 98 ? -10.511 -1.708 -1.109 1.00 97.25 98 GLN A CA 1
ATOM 733 C C . GLN A 1 98 ? -9.049 -1.589 -1.563 1.00 97.25 98 GLN A C 1
ATOM 735 O O . GLN A 1 98 ? -8.138 -1.764 -0.759 1.00 97.25 98 GLN A O 1
ATOM 740 N N . ILE A 1 99 ? -8.806 -1.261 -2.834 1.00 97.19 99 ILE A N 1
ATOM 741 C CA . ILE A 1 99 ? -7.460 -0.951 -3.344 1.00 97.19 99 ILE A CA 1
ATOM 742 C C . ILE A 1 99 ? -7.412 0.527 -3.729 1.00 97.19 99 ILE A C 1
ATOM 744 O O . ILE A 1 99 ? -8.200 0.981 -4.556 1.00 97.19 99 ILE A O 1
ATOM 748 N N . ILE A 1 100 ? -6.458 1.250 -3.151 1.00 96.06 100 ILE A N 1
ATOM 749 C CA . ILE A 1 100 ? -6.057 2.602 -3.526 1.00 96.06 100 ILE A CA 1
ATOM 750 C C . ILE A 1 100 ? -4.731 2.467 -4.277 1.00 96.06 100 ILE A C 1
ATOM 752 O O . ILE A 1 100 ? -3.672 2.268 -3.682 1.00 96.06 100 ILE A O 1
ATOM 756 N N . GLU A 1 101 ? -4.814 2.522 -5.601 1.00 93.50 101 GLU A N 1
ATOM 757 C CA . GLU A 1 101 ? -3.649 2.510 -6.481 1.00 93.50 101 GLU A CA 1
ATOM 758 C C . GLU A 1 101 ? -3.144 3.941 -6.675 1.00 93.50 101 GLU A C 1
ATOM 760 O O . GLU A 1 101 ? -3.875 4.791 -7.186 1.00 93.50 101 GLU A O 1
ATOM 765 N N . ASP A 1 102 ? -1.902 4.200 -6.266 1.00 92.81 102 ASP A N 1
ATOM 766 C CA . ASP A 1 102 ? -1.212 5.446 -6.589 1.00 92.81 102 ASP A CA 1
ATOM 767 C C . ASP A 1 102 ? -0.310 5.238 -7.811 1.00 92.81 102 ASP A C 1
ATOM 769 O O . ASP A 1 102 ? 0.698 4.531 -7.769 1.00 92.81 102 ASP A O 1
ATOM 773 N N . ASP A 1 103 ? -0.720 5.857 -8.915 1.00 90.75 103 ASP A N 1
ATOM 774 C CA . ASP A 1 103 ? -0.053 5.810 -10.213 1.00 90.75 103 ASP A CA 1
ATOM 775 C C . ASP A 1 103 ? 0.608 7.159 -10.546 1.00 90.75 103 ASP A C 1
ATOM 777 O O . ASP A 1 103 ? 0.602 7.614 -11.692 1.00 90.75 103 ASP A O 1
ATOM 781 N N . ALA A 1 104 ? 1.175 7.831 -9.533 1.00 89.69 104 ALA A N 1
ATOM 782 C CA . ALA A 1 104 ? 1.851 9.122 -9.680 1.00 89.69 104 ALA A CA 1
ATOM 783 C C . ALA A 1 104 ? 2.878 9.154 -10.823 1.00 89.69 104 ALA A C 1
ATOM 785 O O . ALA A 1 104 ? 3.052 10.198 -11.443 1.00 89.69 104 ALA A O 1
ATOM 786 N N . TYR A 1 105 ? 3.526 8.024 -11.122 1.00 89.38 105 TYR A N 1
ATOM 787 C CA . TYR A 1 105 ? 4.552 7.895 -12.160 1.00 89.38 105 TYR A CA 1
ATOM 788 C C . TYR A 1 105 ? 4.126 7.028 -13.350 1.00 89.38 105 TYR A C 1
ATOM 790 O O . TYR A 1 105 ? 4.962 6.715 -14.196 1.00 89.38 105 TYR A O 1
ATOM 798 N N . GLY A 1 106 ? 2.852 6.639 -13.454 1.00 85.81 106 GLY A N 1
ATOM 799 C CA . GLY A 1 106 ? 2.379 5.745 -14.517 1.00 85.81 106 GLY A CA 1
ATOM 800 C C . GLY A 1 106 ? 2.678 6.248 -15.927 1.00 85.81 106 GLY A C 1
ATOM 801 O O . GLY A 1 106 ? 2.982 5.465 -16.820 1.00 85.81 106 GLY A O 1
ATOM 802 N N . PHE A 1 107 ? 2.700 7.571 -16.108 1.00 85.69 107 PHE A N 1
ATOM 803 C CA . PHE A 1 107 ? 3.031 8.226 -17.375 1.00 85.69 107 PHE A CA 1
ATOM 804 C C . PHE A 1 107 ? 4.496 8.055 -17.820 1.00 85.69 107 PHE A C 1
ATOM 806 O O . PHE A 1 107 ? 4.811 8.343 -18.971 1.00 85.69 107 PHE A O 1
ATOM 813 N N . LEU A 1 108 ? 5.388 7.620 -16.923 1.00 87.31 108 LEU A N 1
ATOM 814 C CA . LEU A 1 108 ? 6.791 7.315 -17.226 1.00 87.31 108 LEU A CA 1
ATOM 815 C C . LEU A 1 108 ? 7.014 5.834 -17.550 1.00 87.31 108 LEU A C 1
ATOM 817 O O . LEU A 1 108 ? 8.087 5.470 -18.030 1.00 87.31 108 LEU A O 1
ATOM 821 N N . ALA A 1 109 ? 6.043 4.971 -17.250 1.00 81.06 109 ALA A N 1
ATOM 822 C CA . ALA A 1 109 ? 6.176 3.544 -17.475 1.00 81.06 109 ALA A CA 1
ATOM 823 C C . ALA A 1 109 ? 5.907 3.184 -18.937 1.00 81.06 109 ALA A C 1
ATOM 825 O O . ALA A 1 109 ? 5.035 3.755 -19.592 1.00 81.06 109 ALA A O 1
ATOM 826 N N . ASP A 1 110 ? 6.638 2.186 -19.434 1.00 77.38 110 ASP A N 1
ATOM 827 C CA . ASP A 1 110 ? 6.351 1.599 -20.739 1.00 77.38 110 ASP A CA 1
ATOM 828 C C . ASP A 1 110 ? 4.917 1.039 -20.771 1.00 77.38 110 ASP A C 1
ATOM 830 O O . ASP A 1 110 ? 4.422 0.495 -19.777 1.00 77.38 110 ASP A O 1
ATOM 834 N N . ALA A 1 111 ? 4.256 1.135 -21.925 1.00 66.25 111 ALA A N 1
ATOM 835 C CA . ALA A 1 111 ? 2.857 0.760 -22.114 1.00 66.25 111 ALA A CA 1
ATOM 836 C C . ALA A 1 111 ? 2.579 -0.709 -21.745 1.00 66.25 111 ALA A C 1
ATOM 838 O O . ALA A 1 111 ? 1.486 -1.035 -21.284 1.00 66.25 111 ALA A O 1
ATOM 839 N N . ALA A 1 112 ? 3.572 -1.594 -21.892 1.00 62.47 112 ALA A N 1
ATOM 840 C CA . ALA A 1 112 ? 3.473 -2.993 -21.475 1.00 62.47 112 ALA A CA 1
ATOM 841 C C . ALA A 1 112 ? 3.382 -3.170 -19.945 1.00 62.47 112 ALA A C 1
ATOM 843 O O . ALA A 1 112 ? 2.850 -4.172 -19.465 1.00 62.47 112 ALA A O 1
ATOM 844 N N . THR A 1 113 ? 3.875 -2.192 -19.181 1.00 61.25 113 THR A N 1
ATOM 845 C CA . THR A 1 113 ? 3.982 -2.241 -17.716 1.00 61.25 113 THR A CA 1
ATOM 846 C C . THR A 1 113 ? 2.961 -1.330 -17.017 1.00 61.25 113 THR A C 1
ATOM 848 O O . THR A 1 113 ? 2.595 -1.572 -15.865 1.00 61.25 113 THR A O 1
ATOM 851 N N . ALA A 1 114 ? 2.437 -0.328 -17.727 1.00 60.91 114 ALA A N 1
ATOM 852 C CA . ALA A 1 114 ? 1.403 0.605 -17.279 1.00 60.91 114 ALA A CA 1
ATOM 853 C C . ALA A 1 114 ? -0.005 -0.027 -17.265 1.00 60.91 114 ALA A C 1
ATOM 855 O O . ALA A 1 114 ? -0.937 0.447 -17.916 1.00 60.91 114 ALA A O 1
ATOM 856 N N . LYS A 1 115 ? -0.178 -1.141 -16.545 1.00 67.12 115 LYS A N 1
ATOM 857 C CA . LYS A 1 115 ? -1.478 -1.809 -16.410 1.00 67.12 115 LYS A CA 1
ATOM 858 C C . LYS A 1 115 ? -1.984 -1.725 -14.977 1.00 67.12 115 LYS A C 1
ATOM 860 O O . LYS A 1 115 ? -1.431 -2.378 -14.098 1.00 67.12 115 LYS A O 1
ATOM 865 N N . ALA A 1 116 ? -3.058 -0.971 -14.757 1.00 64.31 116 ALA A N 1
ATOM 866 C CA . ALA A 1 116 ? -3.672 -0.804 -13.442 1.00 64.31 116 ALA A CA 1
ATOM 867 C C . ALA A 1 116 ? -4.001 -2.149 -12.760 1.00 64.31 116 ALA A C 1
ATOM 869 O O . ALA A 1 116 ? -4.356 -3.131 -13.426 1.00 64.31 116 ALA A O 1
ATOM 870 N N . LEU A 1 117 ? -3.938 -2.189 -11.424 1.00 61.25 117 LEU A N 1
ATOM 871 C CA . LEU A 1 117 ? -4.375 -3.334 -10.601 1.00 61.25 117 LEU A CA 1
ATOM 872 C C . LEU A 1 117 ? -5.829 -3.713 -10.898 1.00 61.25 117 LEU A C 1
ATOM 874 O O . LEU A 1 117 ? -6.199 -4.888 -10.901 1.00 61.25 117 LEU A O 1
ATOM 878 N N . LEU A 1 118 ? -6.639 -2.697 -11.188 1.00 60.47 118 LEU A N 1
ATOM 879 C CA . LEU A 1 118 ? -8.034 -2.807 -11.591 1.00 60.47 118 LEU A CA 1
ATOM 880 C C . LEU A 1 118 ? -8.206 -2.541 -13.091 1.00 60.47 118 LEU A C 1
ATOM 882 O O . LEU A 1 118 ? -9.162 -1.895 -13.511 1.00 60.47 118 LEU A O 1
ATOM 886 N N . CYS A 1 119 ? -7.323 -3.056 -13.946 1.00 47.59 119 CYS A N 1
ATOM 887 C CA . CYS A 1 119 ? -7.708 -3.183 -15.345 1.00 47.59 119 CYS A CA 1
ATOM 888 C C . CYS A 1 119 ? -8.834 -4.214 -15.436 1.00 47.59 119 CYS A C 1
ATOM 890 O O . CYS A 1 119 ? -8.606 -5.410 -15.242 1.00 47.59 119 CYS A O 1
ATOM 892 N N . ALA A 1 120 ? -10.046 -3.743 -15.751 1.00 42.50 120 ALA A N 1
ATOM 893 C CA . ALA A 1 120 ? -11.133 -4.595 -16.197 1.00 42.50 120 ALA A CA 1
ATOM 894 C C . ALA A 1 120 ? -10.584 -5.475 -17.321 1.00 42.50 120 ALA A C 1
ATOM 896 O O . ALA A 1 120 ? -10.345 -5.013 -18.441 1.00 42.50 120 ALA A O 1
ATOM 897 N N . ARG A 1 121 ? -10.341 -6.754 -17.024 1.00 47.44 121 ARG A N 1
ATOM 898 C CA . ARG A 1 121 ? -10.276 -7.729 -18.096 1.00 47.44 121 ARG A CA 1
ATOM 899 C C . ARG A 1 121 ? -11.649 -7.619 -18.740 1.00 47.44 121 ARG A C 1
ATOM 901 O O . ARG A 1 121 ? -12.656 -7.909 -18.104 1.00 47.44 121 ARG A O 1
ATOM 908 N N . LYS A 1 122 ? -11.709 -7.164 -19.991 1.00 36.81 122 LYS A N 1
ATOM 909 C CA . LYS A 1 122 ? -12.739 -7.723 -20.855 1.00 36.81 122 LYS A CA 1
ATOM 910 C C . LYS A 1 122 ? -12.427 -9.202 -20.806 1.00 36.81 122 LYS A C 1
ATOM 912 O O . LYS A 1 122 ? -11.369 -9.596 -21.301 1.00 36.81 122 LYS A O 1
ATOM 917 N N . ASP A 1 123 ? -13.243 -9.971 -20.101 1.00 39.09 123 ASP A N 1
ATOM 918 C CA . ASP A 1 123 ? -13.180 -11.411 -20.196 1.00 39.09 123 ASP A CA 1
ATOM 919 C C . ASP A 1 123 ? -13.335 -11.702 -21.685 1.00 39.09 123 ASP A C 1
ATOM 921 O O . ASP A 1 123 ? -14.433 -11.683 -22.240 1.00 39.09 123 ASP A O 1
ATOM 925 N N . LYS A 1 124 ? -12.217 -11.930 -22.378 1.00 37.44 124 LYS A N 1
ATOM 926 C CA . LYS A 1 124 ? -12.253 -12.845 -23.496 1.00 37.44 124 LYS A CA 1
ATOM 927 C C . LYS A 1 124 ? -12.594 -14.159 -22.820 1.00 37.44 124 LYS A C 1
ATOM 929 O O . LYS A 1 124 ? -11.709 -14.888 -22.387 1.00 37.44 124 LYS A O 1
ATOM 934 N N . GLN A 1 125 ? -13.892 -14.417 -22.665 1.00 32.75 125 GLN A N 1
ATOM 935 C CA . GLN A 1 125 ? -14.365 -15.778 -22.743 1.00 32.75 125 GLN A CA 1
ATOM 936 C C . GLN A 1 125 ? -13.803 -16.271 -24.065 1.00 32.75 125 GLN A C 1
ATOM 938 O O . GLN A 1 125 ? -14.298 -15.938 -25.140 1.00 32.75 125 GLN A O 1
ATOM 943 N N . GLU A 1 126 ? -12.687 -16.980 -23.976 1.00 36.38 126 GLU A N 1
ATOM 944 C CA . GLU A 1 126 ? -12.244 -17.867 -25.021 1.00 36.38 126 GLU A CA 1
ATOM 945 C C . GLU A 1 126 ? -13.312 -18.957 -25.044 1.00 36.38 126 GLU A C 1
ATOM 947 O O . GLU A 1 126 ? -13.199 -20.026 -24.448 1.00 36.38 126 GLU A O 1
ATOM 952 N N . THR A 1 127 ? -14.439 -18.629 -25.675 1.00 32.88 127 THR A N 1
ATOM 953 C CA . THR A 1 127 ? -15.290 -19.621 -26.286 1.00 32.88 127 THR A CA 1
ATOM 954 C C . THR A 1 127 ? -14.371 -20.281 -27.296 1.00 32.88 127 THR A C 1
ATOM 956 O O . THR A 1 127 ? -14.229 -19.845 -28.435 1.00 32.88 127 THR A O 1
ATOM 959 N N . LYS A 1 128 ? -13.696 -21.349 -26.862 1.00 39.56 128 LYS A N 1
ATOM 960 C CA . LYS A 1 128 ? -13.412 -22.458 -27.757 1.00 39.56 128 LYS A CA 1
ATOM 961 C C . LYS A 1 128 ? -14.776 -22.902 -28.273 1.00 39.56 128 LYS A C 1
ATOM 963 O O . LYS A 1 128 ? -15.398 -23.812 -27.738 1.00 39.56 128 LYS A O 1
ATOM 968 N N . GLN A 1 129 ? -15.257 -22.223 -29.309 1.00 36.53 129 GLN A N 1
ATOM 969 C CA . GLN A 1 129 ? -15.987 -22.907 -30.347 1.00 36.53 129 GLN A CA 1
ATOM 970 C C . GLN A 1 129 ? -15.020 -23.978 -30.823 1.00 36.53 129 GLN A C 1
ATOM 972 O O . GLN A 1 129 ? -14.076 -23.713 -31.563 1.00 36.53 129 GLN A O 1
ATOM 977 N N . THR A 1 130 ? -15.222 -25.196 -30.325 1.00 34.59 130 THR A N 1
ATOM 978 C CA . THR A 1 130 ? -14.977 -26.358 -31.162 1.00 34.59 130 THR A CA 1
ATOM 979 C C . THR A 1 130 ? -15.671 -26.020 -32.478 1.00 34.59 130 THR A C 1
ATOM 981 O O . THR A 1 130 ? -16.885 -25.797 -32.444 1.00 34.59 130 THR A O 1
ATOM 984 N N . PRO A 1 131 ? -14.947 -25.839 -33.595 1.00 42.22 131 PRO A N 1
ATOM 985 C CA . PRO A 1 131 ? -15.624 -25.666 -34.861 1.00 42.22 131 PRO A CA 1
ATOM 986 C C . PRO A 1 131 ? -16.513 -26.895 -35.011 1.00 42.22 131 PRO A C 1
ATOM 988 O O . PRO A 1 131 ? -16.024 -28.024 -34.907 1.00 42.22 131 PRO A O 1
ATOM 991 N N . GLU A 1 132 ? -17.819 -26.683 -35.181 1.00 44.59 132 GLU A N 1
ATOM 992 C CA . GLU A 1 132 ? -18.661 -27.747 -35.707 1.00 44.59 132 GLU A CA 1
ATOM 993 C C . GLU A 1 132 ? -17.939 -28.294 -36.941 1.00 44.59 132 GLU A C 1
ATOM 995 O O . GLU A 1 132 ? -17.400 -27.496 -37.724 1.00 44.59 132 GLU A O 1
ATOM 1000 N N . PRO A 1 133 ? -17.826 -29.625 -37.088 1.00 45.94 133 PRO A N 1
ATOM 1001 C CA . PRO A 1 133 ? -17.200 -30.191 -38.264 1.00 45.94 133 PRO A CA 1
ATOM 1002 C C . PRO A 1 133 ? -17.898 -29.568 -39.464 1.00 45.94 133 PRO A C 1
ATOM 1004 O O . PRO A 1 133 ? -19.112 -29.692 -39.625 1.00 45.94 133 PRO A O 1
ATOM 1007 N N . ARG A 1 134 ? -17.125 -28.819 -40.255 1.00 46.50 134 ARG A N 1
ATOM 1008 C CA . ARG A 1 134 ? -17.592 -28.252 -41.509 1.00 46.50 134 ARG A CA 1
ATOM 1009 C C . ARG A 1 134 ? -18.184 -29.425 -42.269 1.00 46.50 134 ARG A C 1
ATOM 1011 O O . ARG A 1 134 ? -17.436 -30.339 -42.609 1.00 46.50 134 ARG A O 1
ATOM 1018 N N . ALA A 1 135 ? -19.504 -29.425 -42.455 1.00 54.47 135 ALA A N 1
ATOM 1019 C CA . ALA A 1 135 ? -20.143 -30.412 -43.299 1.00 54.47 135 ALA A CA 1
ATOM 1020 C C . ALA A 1 135 ? -19.373 -30.389 -44.619 1.00 54.47 135 ALA A C 1
ATOM 1022 O O . ALA A 1 135 ? -19.249 -29.337 -45.260 1.00 54.47 135 ALA A O 1
ATOM 1023 N N . GLU A 1 136 ? -18.757 -31.521 -44.955 1.00 54.84 136 GLU A N 1
ATOM 1024 C CA . GLU A 1 136 ? -18.219 -31.719 -46.288 1.00 54.84 136 GLU A CA 1
ATOM 1025 C C . GLU A 1 136 ? -19.338 -31.356 -47.269 1.00 54.84 136 GLU A C 1
ATOM 1027 O O . GLU A 1 136 ? -20.501 -31.670 -46.990 1.00 54.84 136 GLU A O 1
ATOM 1032 N N . PRO A 1 137 ? -19.045 -30.649 -48.373 1.00 50.56 137 PRO A N 1
ATOM 1033 C CA . PRO A 1 137 ? -20.059 -30.414 -49.383 1.00 50.56 137 PRO A CA 1
ATOM 1034 C C . PRO A 1 137 ? -20.620 -31.777 -49.779 1.00 50.56 137 PRO A C 1
ATOM 1036 O O . PRO A 1 137 ? -19.895 -32.627 -50.298 1.00 50.56 137 PRO A O 1
ATOM 1039 N N . GLU A 1 138 ? -21.895 -31.987 -49.455 1.00 52.78 138 GLU A N 1
ATOM 1040 C CA . GLU A 1 138 ? -22.611 -33.213 -49.756 1.00 52.78 138 GLU A CA 1
ATOM 1041 C C . GLU A 1 138 ? -22.405 -33.491 -51.248 1.00 52.78 138 GLU A C 1
ATOM 1043 O O . GLU A 1 138 ? -22.668 -32.630 -52.098 1.00 52.78 138 GLU A O 1
ATOM 1048 N N . ALA A 1 139 ? -21.810 -34.646 -51.563 1.00 59.53 139 ALA A N 1
ATOM 1049 C CA . ALA A 1 139 ? -21.504 -35.005 -52.938 1.00 59.53 139 ALA A CA 1
ATOM 1050 C C . ALA 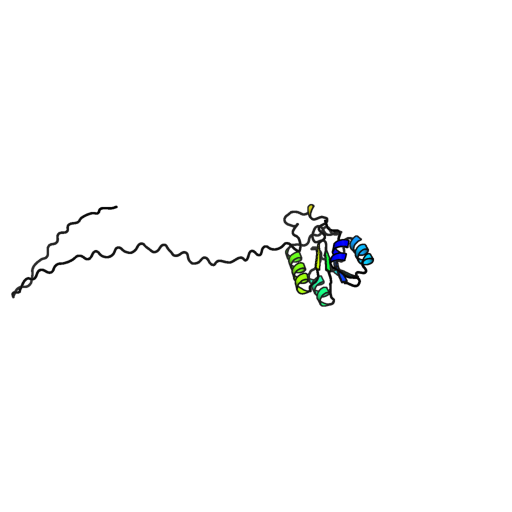A 1 139 ? -22.781 -34.848 -53.782 1.00 59.53 139 ALA A C 1
ATOM 1052 O O . ALA A 1 139 ? -23.848 -35.282 -53.336 1.00 59.53 139 ALA A O 1
ATOM 1053 N N . PRO A 1 140 ? -22.707 -34.242 -54.984 1.00 61.00 140 PRO A N 1
ATOM 1054 C CA . PRO A 1 140 ? -23.893 -34.002 -55.791 1.00 61.00 140 PRO A CA 1
ATOM 1055 C C . PRO A 1 140 ? -24.681 -35.310 -55.946 1.00 61.00 140 PRO A C 1
ATOM 1057 O O . PRO A 1 140 ? -24.069 -36.362 -56.180 1.00 61.00 140 PRO A O 1
ATOM 1060 N N . PRO A 1 141 ? -26.019 -35.276 -55.796 1.00 59.81 141 PRO A N 1
ATOM 1061 C CA . PRO A 1 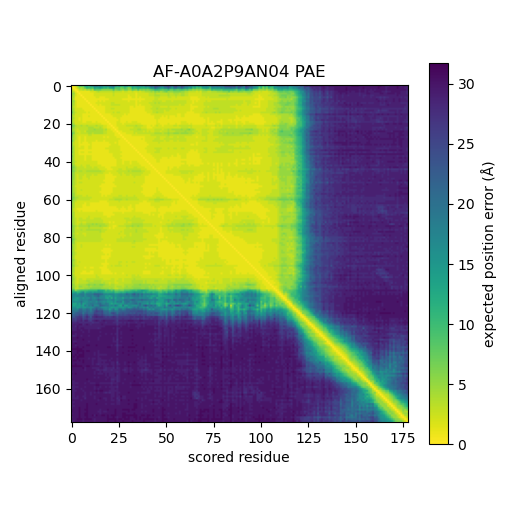141 ? -26.835 -36.478 -55.775 1.00 59.81 141 PRO A CA 1
ATOM 1062 C C . PRO A 1 141 ? -26.541 -37.315 -57.018 1.00 59.81 141 PRO A C 1
ATOM 1064 O O . PRO A 1 141 ? -26.620 -36.822 -58.148 1.00 59.81 141 PRO A O 1
ATOM 1067 N N . LYS A 1 142 ? -26.176 -38.588 -56.800 1.00 54.00 142 LYS A N 1
ATOM 1068 C CA . LYS A 1 142 ? -25.901 -39.538 -57.883 1.00 54.00 142 LYS A CA 1
ATOM 1069 C C . LYS A 1 142 ? -27.069 -39.480 -58.876 1.00 54.00 142 LYS A C 1
ATOM 1071 O O . LYS A 1 142 ? -28.223 -39.568 -58.443 1.00 54.00 142 LYS A O 1
ATOM 1076 N N . PRO A 1 143 ? -26.813 -39.319 -60.186 1.00 57.75 143 PRO A N 1
ATOM 1077 C CA . PRO A 1 143 ? -27.888 -39.202 -61.157 1.00 57.75 143 PRO A CA 1
ATOM 1078 C C . PRO A 1 143 ? -28.786 -40.436 -61.061 1.00 57.75 143 PRO A C 1
ATOM 1080 O O . PRO A 1 143 ? -28.310 -41.568 -61.172 1.00 57.75 143 PRO A O 1
ATOM 1083 N N . LYS A 1 144 ? -30.085 -40.205 -60.824 1.00 47.78 144 LYS A N 1
ATOM 1084 C CA . LYS A 1 144 ? -31.097 -41.266 -60.755 1.00 47.78 144 LYS A CA 1
ATOM 1085 C C . LYS A 1 144 ? -30.973 -42.140 -62.012 1.00 47.78 144 LYS A C 1
ATOM 1087 O O . LYS A 1 144 ? -30.917 -41.584 -63.116 1.00 47.78 144 LYS A O 1
ATOM 1092 N N . PRO A 1 145 ? -30.915 -43.478 -61.886 1.00 51.22 145 PRO A N 1
ATOM 1093 C CA . PRO A 1 145 ? -30.809 -44.343 -63.048 1.00 51.22 145 PRO A CA 1
ATOM 1094 C C . PRO A 1 145 ? -32.018 -44.100 -63.953 1.00 51.22 145 PRO A C 1
ATOM 1096 O O . PRO A 1 145 ? -33.166 -44.161 -63.511 1.00 51.22 145 PRO A O 1
ATOM 1099 N N . LYS A 1 146 ? -31.752 -43.774 -65.223 1.00 51.56 146 LYS A N 1
ATOM 1100 C CA . LYS A 1 146 ? -32.792 -43.596 -66.237 1.00 51.56 146 LYS A CA 1
ATOM 1101 C C . LYS A 1 146 ? -33.537 -44.922 -66.377 1.00 51.56 146 LYS A C 1
ATOM 1103 O O . LYS A 1 146 ? -32.983 -45.883 -66.912 1.00 51.56 146 LYS A O 1
ATOM 1108 N N . GLN A 1 147 ? -34.772 -44.966 -65.878 1.00 46.69 147 GLN A N 1
ATOM 1109 C CA . GLN A 1 147 ? -35.688 -46.075 -66.116 1.00 46.69 147 GLN A CA 1
ATOM 1110 C C . GLN A 1 147 ? -35.824 -46.243 -67.627 1.00 46.69 147 GLN A C 1
ATOM 1112 O O . GLN A 1 147 ? -36.326 -45.370 -68.332 1.00 46.69 147 GLN A O 1
ATOM 1117 N N . THR A 1 148 ? -35.291 -47.349 -68.130 1.00 38.94 148 THR A N 1
ATOM 1118 C CA . THR A 1 148 ? -35.468 -47.7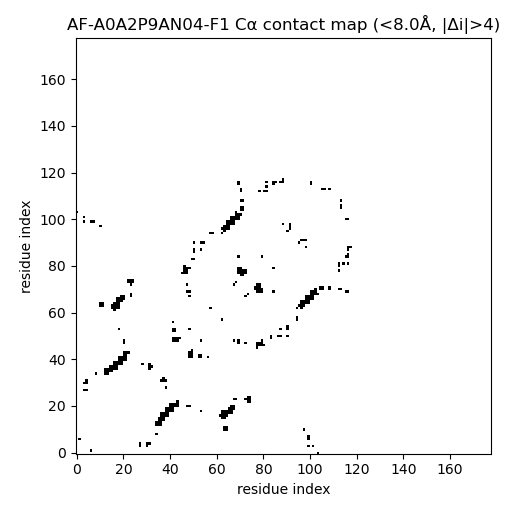36 -69.521 1.00 38.94 148 THR A CA 1
ATOM 1119 C C . THR A 1 148 ? -36.725 -48.589 -69.535 1.00 38.94 148 THR A C 1
ATOM 1121 O O . THR A 1 148 ? -36.710 -49.710 -69.033 1.00 38.94 148 THR A O 1
ATOM 1124 N N . ALA A 1 149 ? -37.833 -48.033 -70.022 1.00 45.78 149 ALA A N 1
ATOM 1125 C CA . ALA A 1 149 ? -39.049 -48.799 -70.241 1.00 45.78 149 ALA A CA 1
ATOM 1126 C C . ALA A 1 149 ? -38.765 -49.854 -71.319 1.00 45.78 149 ALA A C 1
ATOM 1128 O O . ALA A 1 149 ? -38.600 -49.526 -72.493 1.00 45.78 149 ALA A O 1
ATOM 1129 N N . VAL A 1 150 ? -38.667 -51.118 -70.912 1.00 42.19 150 VAL A N 1
ATOM 1130 C CA . VAL A 1 150 ? -38.652 -52.259 -71.829 1.00 42.19 150 VAL A CA 1
ATOM 1131 C C . VAL A 1 150 ? -40.087 -52.762 -71.912 1.00 42.19 150 VAL A C 1
ATOM 1133 O O . VAL A 1 150 ? -40.577 -53.443 -71.014 1.00 42.19 150 VAL A O 1
ATOM 1136 N N . PHE A 1 151 ? -40.781 -52.373 -72.981 1.00 38.16 151 PHE A N 1
ATOM 1137 C CA . PHE A 1 151 ? -42.073 -52.946 -73.335 1.00 38.16 151 PHE A CA 1
ATOM 1138 C C . PHE A 1 151 ? -41.864 -54.404 -73.747 1.00 38.16 151 PHE A C 1
ATOM 1140 O O . PHE A 1 151 ? -41.165 -54.698 -74.717 1.00 38.16 151 PHE A O 1
ATOM 1147 N N . LYS A 1 152 ? -42.465 -55.324 -72.992 1.00 35.06 152 LYS A N 1
ATOM 1148 C CA . LYS A 1 152 ? -42.483 -56.751 -73.310 1.00 35.06 152 LYS A CA 1
ATOM 1149 C C . LYS A 1 152 ? -43.598 -56.985 -74.331 1.00 35.06 152 LYS A C 1
ATOM 1151 O O . LYS A 1 152 ? -44.775 -56.966 -73.975 1.00 35.06 152 LYS A O 1
ATOM 1156 N N . ALA A 1 153 ? -43.237 -57.156 -75.601 1.00 42.19 153 ALA A N 1
ATOM 1157 C CA . ALA A 1 153 ? -44.166 -57.652 -76.608 1.00 42.19 153 ALA A CA 1
ATOM 1158 C C . ALA A 1 153 ? -44.561 -59.092 -76.245 1.00 42.19 153 ALA A C 1
ATOM 1160 O O . ALA A 1 153 ? -43.703 -59.929 -75.958 1.00 42.19 153 ALA A O 1
ATOM 1161 N N . LYS A 1 154 ? -45.867 -59.365 -76.217 1.00 39.00 154 LYS A N 1
ATOM 1162 C CA . LYS A 1 154 ? -46.396 -60.729 -76.176 1.00 39.00 154 LYS A CA 1
ATOM 1163 C C . LYS A 1 154 ? -46.056 -61.393 -77.505 1.00 39.00 154 LYS A C 1
ATOM 1165 O O . LYS A 1 154 ? -46.416 -60.837 -78.533 1.00 39.00 154 LYS A O 1
ATOM 1170 N N . ASN A 1 155 ? -45.447 -62.572 -77.468 1.00 38.41 155 ASN A N 1
ATOM 1171 C CA . ASN A 1 155 ? -45.639 -63.569 -78.510 1.00 38.41 155 ASN A CA 1
ATOM 1172 C C . ASN A 1 155 ? -45.800 -64.939 -77.856 1.00 38.41 155 ASN A C 1
ATOM 1174 O O . ASN A 1 155 ? -45.073 -65.313 -76.935 1.00 38.41 155 ASN A O 1
ATOM 1178 N N . THR A 1 156 ? -46.851 -65.601 -78.306 1.00 38.94 156 THR A N 1
ATOM 1179 C CA . THR A 1 156 ? -47.299 -66.949 -77.988 1.00 38.94 156 THR A CA 1
ATOM 1180 C C . THR A 1 156 ? -46.303 -68.001 -78.484 1.00 38.94 156 THR A C 1
ATOM 1182 O O . THR A 1 156 ? -45.496 -67.738 -79.370 1.00 38.94 156 THR A O 1
ATOM 1185 N N . ALA A 1 157 ? -46.374 -69.164 -77.836 1.00 36.53 157 ALA A N 1
ATOM 1186 C CA . ALA A 1 157 ? -45.535 -70.354 -77.960 1.00 36.53 157 ALA A CA 1
ATOM 1187 C C . ALA A 1 157 ? -45.298 -70.856 -79.400 1.00 36.53 157 ALA A C 1
ATOM 1189 O O . ALA A 1 157 ? -46.138 -70.628 -80.262 1.00 36.53 157 ALA A O 1
ATOM 1190 N N . ASP A 1 158 ? -44.228 -71.624 -79.630 1.00 34.16 158 ASP A N 1
ATOM 1191 C CA . ASP A 1 158 ? -44.324 -73.092 -79.714 1.00 34.16 158 ASP A CA 1
ATOM 1192 C C . ASP A 1 158 ? -42.927 -73.759 -79.764 1.00 34.16 158 ASP A C 1
ATOM 1194 O O . ASP A 1 158 ? -41.909 -73.143 -80.067 1.00 34.16 158 ASP A O 1
ATOM 1198 N N . SER A 1 159 ? -42.971 -75.012 -79.339 1.00 48.72 159 SER A N 1
ATOM 1199 C CA . SER A 1 159 ? -42.068 -76.141 -79.198 1.00 48.72 159 SER A CA 1
ATOM 1200 C C . SER A 1 159 ? -40.833 -76.307 -80.100 1.00 48.72 159 SER A C 1
ATOM 1202 O O . SER A 1 159 ? -40.802 -75.990 -81.281 1.00 48.72 159 SER A O 1
ATOM 1204 N N . GLN A 1 160 ? -39.856 -76.985 -79.480 1.00 47.34 160 GLN A N 1
ATOM 1205 C CA . GLN A 1 160 ? -38.667 -77.622 -80.055 1.00 47.34 160 GLN A CA 1
ATOM 1206 C C . GLN A 1 160 ? -37.553 -76.670 -80.521 1.00 47.34 160 GLN A C 1
ATOM 1208 O O . GLN A 1 160 ? -37.769 -75.641 -81.140 1.00 47.34 160 GLN A O 1
ATOM 1213 N N . THR A 1 161 ? -36.310 -77.053 -80.221 1.00 45.03 161 THR A N 1
ATOM 1214 C CA . THR A 1 161 ? -35.060 -76.423 -80.694 1.00 45.03 161 THR A CA 1
ATOM 1215 C C . THR A 1 161 ? -34.779 -75.002 -80.185 1.00 45.03 161 THR A C 1
ATOM 1217 O O . THR A 1 161 ? -34.951 -73.999 -80.868 1.00 45.03 161 THR A O 1
ATOM 1220 N N . GLY A 1 162 ? -34.274 -74.908 -78.950 1.00 36.59 162 GLY A N 1
ATOM 1221 C CA . GLY A 1 162 ? -33.736 -73.659 -78.421 1.00 36.59 162 GLY A CA 1
ATOM 1222 C C . GLY A 1 162 ? -32.507 -73.193 -79.203 1.00 36.59 162 GLY A C 1
ATOM 1223 O O . GLY A 1 162 ? -31.515 -73.911 -79.230 1.00 36.59 162 GLY A O 1
ATOM 1224 N N . ILE A 1 163 ? -32.602 -72.010 -79.819 1.00 44.69 163 ILE A N 1
ATOM 1225 C CA . ILE A 1 163 ? -31.622 -70.900 -79.868 1.00 44.69 163 ILE A CA 1
ATOM 1226 C C . ILE A 1 163 ? -32.200 -69.831 -80.811 1.00 44.69 163 ILE A C 1
ATOM 1228 O O . ILE A 1 163 ? -32.409 -70.143 -81.976 1.00 44.69 163 ILE A O 1
ATOM 1232 N N . VAL A 1 164 ? -32.344 -68.565 -80.380 1.00 38.19 164 VAL A N 1
ATOM 1233 C CA . VAL A 1 164 ? -32.241 -67.407 -81.300 1.00 38.19 164 VAL A CA 1
ATOM 1234 C C . VAL A 1 164 ? -31.580 -66.196 -80.622 1.00 38.19 164 VAL A C 1
ATOM 1236 O O . VAL A 1 164 ? -31.797 -65.894 -79.452 1.00 38.19 164 VAL A O 1
ATOM 1239 N N . VAL A 1 165 ? -30.748 -65.555 -81.441 1.00 38.31 165 VAL A N 1
ATOM 1240 C CA . VAL A 1 165 ? -29.718 -64.530 -81.247 1.00 38.31 165 VAL A CA 1
ATOM 1241 C C . VAL A 1 165 ? -30.284 -63.108 -81.091 1.00 38.31 165 VAL A C 1
ATOM 1243 O O . VAL A 1 165 ? -31.242 -62.724 -81.758 1.00 38.31 165 VAL A O 1
ATOM 1246 N N . GLU A 1 166 ? -29.636 -62.298 -80.249 1.00 36.91 166 GLU A N 1
ATOM 1247 C CA . GLU A 1 166 ? -30.006 -60.917 -79.913 1.00 36.91 166 GLU A CA 1
ATOM 1248 C C . GLU A 1 166 ? -29.236 -59.883 -80.760 1.00 36.91 166 GLU A C 1
ATOM 1250 O O . GLU A 1 166 ? -28.022 -59.996 -80.938 1.00 36.91 166 GLU A O 1
ATOM 1255 N N . THR A 1 167 ? -29.902 -58.823 -81.241 1.00 34.03 167 THR A N 1
ATOM 1256 C CA . THR A 1 167 ? -29.219 -57.653 -81.831 1.00 34.03 167 THR A CA 1
ATOM 1257 C C . THR A 1 167 ? -29.757 -56.316 -81.302 1.00 34.03 167 THR A C 1
ATOM 1259 O O . THR A 1 167 ? -30.942 -56.001 -81.363 1.00 34.03 167 THR A O 1
ATOM 1262 N N . LYS A 1 168 ? -28.830 -55.507 -80.768 1.00 41.81 168 LYS A N 1
ATOM 1263 C CA . LYS A 1 168 ? -29.008 -54.141 -80.238 1.00 41.81 168 LYS A CA 1
ATOM 1264 C C . LYS A 1 168 ? -29.094 -53.099 -81.354 1.00 41.81 168 LYS A C 1
ATOM 1266 O O . LYS A 1 168 ? -28.300 -53.156 -82.288 1.00 41.81 168 LYS A O 1
ATOM 1271 N N . ARG A 1 169 ? -29.824 -51.998 -81.114 1.00 38.53 169 ARG A N 1
ATOM 1272 C CA . ARG A 1 169 ? -29.359 -50.639 -81.477 1.00 38.53 169 ARG A CA 1
ATOM 1273 C C . ARG A 1 169 ? -30.022 -49.537 -80.639 1.00 38.53 169 ARG A C 1
ATOM 1275 O O . ARG A 1 169 ? -31.205 -49.580 -80.332 1.00 38.53 169 ARG A O 1
ATOM 1282 N N . ARG A 1 170 ? -29.197 -48.557 -80.253 1.00 46.50 170 ARG A N 1
ATOM 1283 C CA . ARG A 1 170 ? -29.508 -47.363 -79.445 1.00 46.50 170 ARG A CA 1
ATOM 1284 C C . ARG A 1 170 ? -29.975 -46.206 -80.329 1.00 46.50 170 ARG A C 1
ATOM 1286 O O . ARG A 1 170 ? -29.469 -46.084 -81.441 1.00 46.50 170 ARG A O 1
ATOM 1293 N N . ARG A 1 171 ? -30.742 -45.259 -79.770 1.00 40.16 171 ARG A N 1
ATOM 1294 C CA . ARG A 1 171 ? -30.664 -43.837 -80.158 1.00 40.16 171 ARG A CA 1
ATOM 1295 C C . ARG A 1 171 ? -31.013 -42.885 -79.006 1.00 40.16 171 ARG A C 1
ATOM 1297 O O . ARG A 1 171 ? -31.777 -43.212 -78.108 1.00 40.16 171 ARG A O 1
ATOM 1304 N N . SER A 1 172 ? -30.339 -41.742 -79.041 1.00 47.25 172 SER A N 1
ATOM 1305 C CA . SER A 1 172 ? -30.222 -40.653 -78.063 1.00 47.25 172 SER A CA 1
ATOM 1306 C C . SER A 1 172 ? -31.134 -39.473 -78.391 1.00 47.25 172 SER A C 1
ATOM 1308 O O . SER A 1 172 ? -31.321 -39.241 -79.577 1.00 47.25 172 SER A O 1
ATOM 1310 N N . PHE A 1 173 ? -31.504 -38.628 -77.418 1.00 42.69 173 PHE A N 1
ATOM 1311 C CA . PHE A 1 173 ? -31.835 -37.213 -77.681 1.00 42.69 173 PHE A CA 1
ATOM 1312 C C . PHE A 1 173 ? -31.444 -36.271 -76.521 1.00 42.69 173 PHE A C 1
ATOM 1314 O O . PHE A 1 173 ? -31.417 -36.673 -75.356 1.00 42.69 173 PHE A O 1
ATOM 1321 N N . ARG A 1 174 ? -31.057 -35.035 -76.887 1.00 45.62 174 ARG A N 1
ATOM 1322 C CA . ARG A 1 174 ? -30.562 -33.925 -76.044 1.00 45.62 174 ARG A CA 1
ATOM 1323 C C . ARG A 1 174 ? -31.692 -32.944 -75.653 1.00 45.62 174 ARG A C 1
ATOM 1325 O O . ARG A 1 174 ? -32.639 -32.803 -76.410 1.00 45.62 174 ARG A O 1
ATOM 1332 N N . LYS A 1 175 ? -31.467 -32.296 -74.492 1.00 41.94 175 LYS A N 1
ATOM 1333 C CA . LYS A 1 175 ? -31.979 -31.054 -73.837 1.00 41.94 175 LYS A CA 1
ATOM 1334 C C . LYS A 1 175 ? -33.001 -30.147 -74.571 1.00 41.94 175 LYS A C 1
ATOM 1336 O O . LYS A 1 175 ? -32.967 -30.050 -75.789 1.00 41.94 175 LYS A O 1
ATOM 1341 N N . PRO A 1 176 ? -33.748 -29.320 -73.812 1.00 39.38 176 PRO A N 1
ATOM 1342 C CA . PRO A 1 176 ? -33.321 -27.912 -73.692 1.00 39.38 176 PRO A CA 1
ATOM 1343 C C . PRO A 1 176 ? -33.401 -27.330 -72.265 1.00 39.38 176 PRO A C 1
ATOM 1345 O O . PRO A 1 176 ? -34.009 -27.912 -71.373 1.00 39.38 176 PRO A O 1
ATOM 1348 N N . MET A 1 177 ? -32.709 -26.202 -72.073 1.00 39.31 177 MET A N 1
ATOM 1349 C CA . MET A 1 177 ? -32.727 -25.346 -70.880 1.00 39.31 177 MET A CA 1
ATOM 1350 C C . MET A 1 177 ? -33.805 -24.263 -71.003 1.00 39.31 177 MET A C 1
ATOM 1352 O O . MET A 1 177 ? -34.028 -23.768 -72.107 1.00 39.31 177 MET A O 1
ATOM 1356 N N . ALA A 1 178 ? -34.339 -23.841 -69.859 1.00 50.75 178 ALA A N 1
ATOM 1357 C CA . ALA A 1 178 ? -34.487 -22.442 -69.464 1.00 50.75 178 ALA A CA 1
ATOM 1358 C C . ALA A 1 178 ? -34.305 -22.386 -67.942 1.00 50.75 178 ALA A C 1
ATOM 1360 O O . ALA A 1 178 ? -34.822 -23.314 -67.276 1.00 50.75 178 ALA A O 1
#

Radius of gyration: 41.31 Å; Cα contacts (8 Å, |Δi|>4): 205; chains: 1; bounding box: 60×90×96 Å

pLDDT: mean 76.2, std 24.99, range [32.75, 98.75]

Nearest PDB structures (foldseek):
  8tn2-assembly1_A  TM=9.464E-01  e=1.639E-09  Streptomyces hygroscopicus
  8tn2-assembly1_B  TM=9.252E-01  e=1.868E-09  Streptomyces hygroscopicus
  2zp7-assembly1_A  TM=9.203E-01  e=1.223E-07  Thermus thermophilus HB27
  2z1y-assembly1_A  TM=9.183E-01  e=2.352E-07  unclassified
  3d6k-assembly2_A  TM=7.991E-01  e=1.025E-04  Corynebacterium diphtheriae